Protein AF-0000000074539247 (afdb_homodimer)

InterPro domains:
  IPR003741 LUD domain [PF02589] (77-120)
  IPR024185 5-formyltetrahydrofolate cyclo-ligase-like domain superfamily [G3DSA:3.40.50.10420] (1-120)
  IPR037171 NagB/RpiA transferase-like [SSF100950] (35-120)

Secondary structure (DSSP, 8-state):
-HHHHHHHHTT-EEEEES-HHHHHTT--S-EEEE--EEETTT--EEEE-HHHHHHHHH-SEEEEEEEGGGEESSHHHHHHHHHTT-SSEEEE---------SS---S------EEEEEEE---/-HHHHHHHHTT-EEEEES-HHHHHTT--S-EEEE--EEETTT--EEEE-HHHHHHHHH-SEEEEEEEGGGEESSHHHHHHHHHTT-SSEEEE--------------S----S-EEEEEEE---

Foldseek 3Di:
DLLCVLLVVQVAAEAEEQCVPVVVVPDDQEDEFEFQAAESNNNKTKGADDVSVVRQVVGLEYEYEYEPVRYDPGDVVNVVSSVVVHVGMDIDRHFQPPPPDDDDPDPPCSDGRHYYYYYHYHD/DLLCVLLVVQVAAEAEEQCVPVVVVPDDQEDEFEFQAAESNNNKTKGADDVSVVRQVVGLEYEYEYEPVRYDPGDVVNVVSSVVVHVGMDIDRHFQPPPPDDDDDDDPCSDRRHYYYYYHYHD

Sequence (246 aa):
MKIVEALKANGVEVIITEKADVLIKNFENAHISYALSADEKTGVIFFGGFEEKMKAGLAEHHVAILKEEDVKENILLAYEHARRKSDVLFASSSASKTADIEGKTVFGMHGPRKFTVVLVVRKMKIVEALKANGVEVIITEKADVLIKNFENAHISYALSADEKTGVIFFGGFEEKMKAGLAEHHVAILKEEDVKENILLAYEHARRKSDVLFASSSASKTADIEGKTVFGMHGPRKFTVVLVVRK

Organism: Archaeoglobus fulgidus (strain ATCC 49558 / DSM 4304 / JCM 9628 / NBRC 100126 / VC-16) (NCBI:txid224325)

Radius of gyration: 17.9 Å; Cα contacts (8 Å, |Δi|>4): 559; chains: 2; bounding box: 43×46×43 Å

Solvent-accessible surface area (backbone atoms only — not comparable to full-atom values): 12850 Å² total; per-residue (Å²): 108,60,38,60,54,24,22,46,74,33,60,25,47,76,44,80,39,74,56,58,72,68,53,58,71,68,58,72,84,48,36,81,41,69,44,51,16,20,11,23,68,68,23,38,32,32,35,53,43,55,68,51,45,29,48,49,40,67,28,50,24,26,35,34,40,33,48,54,87,35,51,24,87,36,59,66,58,14,49,52,55,28,52,76,75,30,78,23,39,34,34,43,36,35,21,41,77,49,79,85,80,96,79,93,75,69,82,86,60,74,61,53,34,43,36,37,36,39,38,31,46,83,130,108,62,38,59,55,23,22,45,75,34,60,25,47,77,45,80,38,75,55,58,72,67,54,57,72,67,59,72,84,50,36,81,43,69,44,52,17,21,12,23,68,68,23,39,32,32,34,54,43,56,70,49,46,29,49,49,39,67,28,50,24,26,34,34,40,34,50,55,87,35,52,25,87,36,58,65,57,13,49,54,57,27,50,76,77,31,77,24,39,36,35,41,38,35,20,42,79,52,80,85,74,92,79,95,77,79,74,91,71,71,57,52,34,45,38,38,37,38,38,32,45,84,131

Structure (mmCIF, N/CA/C/O backbone):
data_AF-0000000074539247-model_v1
#
loop_
_entity.id
_entity.type
_entity.pdbx_description
1 polymer 'LUD domain-containing protein'
#
loop_
_atom_site.group_PDB
_atom_site.id
_atom_site.type_symbol
_atom_site.label_atom_id
_atom_site.label_alt_id
_atom_site.label_comp_id
_atom_site.label_asym_id
_atom_site.label_entity_id
_atom_site.label_seq_id
_atom_site.pdbx_PDB_ins_code
_atom_site.Cartn_x
_atom_site.Cartn_y
_atom_site.Cartn_z
_atom_site.occupancy
_atom_site.B_iso_or_equiv
_atom_site.auth_seq_id
_atom_site.auth_comp_id
_atom_site.auth_asym_id
_atom_site.auth_atom_id
_atom_site.pdbx_PDB_model_num
ATOM 1 N N . MET A 1 1 ? 11.93 20.828 0.038 1 91.56 1 MET A N 1
ATOM 2 C CA . MET A 1 1 ? 12.18 19.469 0.503 1 91.56 1 MET A CA 1
ATOM 3 C C . MET A 1 1 ? 11.773 18.453 -0.553 1 91.56 1 MET A C 1
ATOM 5 O O . MET A 1 1 ? 10.695 18.562 -1.146 1 91.56 1 MET A O 1
ATOM 9 N N . LYS A 1 2 ? 12.656 17.5 -0.861 1 96.06 2 LYS A N 1
ATOM 10 C CA . LYS A 1 2 ? 12.477 16.5 -1.913 1 96.06 2 LYS A CA 1
ATOM 11 C C . LYS A 1 2 ? 11.148 15.766 -1.758 1 96.06 2 LYS A C 1
ATOM 13 O O . LYS A 1 2 ? 10.469 15.492 -2.746 1 96.06 2 LYS A O 1
ATOM 18 N N . ILE A 1 3 ? 10.758 15.539 -0.587 1 97.12 3 ILE A N 1
ATOM 19 C CA . ILE A 1 3 ? 9.523 14.797 -0.339 1 97.12 3 ILE A CA 1
ATOM 20 C C . ILE A 1 3 ? 8.32 15.633 -0.758 1 97.12 3 ILE A C 1
ATOM 22 O O . ILE A 1 3 ? 7.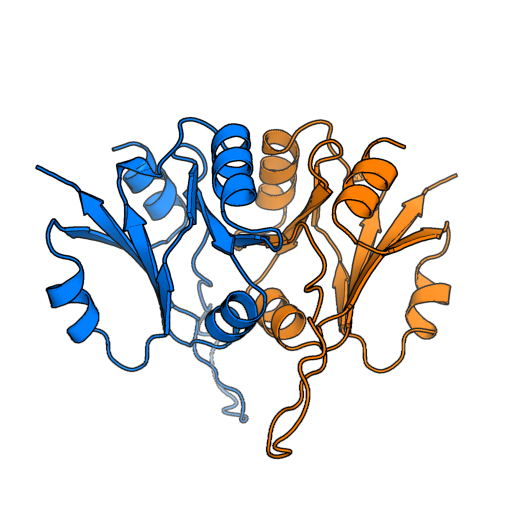348 15.109 -1.308 1 97.12 3 ILE A O 1
ATOM 26 N N . VAL A 1 4 ? 8.328 16.906 -0.546 1 97.19 4 VAL A N 1
ATOM 27 C CA . VAL A 1 4 ? 7.23 17.781 -0.928 1 97.19 4 VAL A CA 1
ATOM 28 C C . VAL A 1 4 ? 7.07 17.781 -2.447 1 97.19 4 VAL A C 1
ATOM 30 O O . VAL A 1 4 ? 5.953 17.656 -2.959 1 97.19 4 VAL A O 1
ATOM 33 N N . GLU A 1 5 ? 8.172 17.859 -3.129 1 96.94 5 GLU A N 1
ATOM 34 C CA . GLU A 1 5 ? 8.156 17.844 -4.59 1 96.94 5 GLU A CA 1
ATOM 35 C C . GLU A 1 5 ? 7.621 16.516 -5.129 1 96.94 5 GLU A C 1
ATOM 37 O O . GLU A 1 5 ? 6.812 16.5 -6.059 1 96.94 5 GLU A O 1
ATOM 42 N N . ALA A 1 6 ? 8.078 15.438 -4.562 1 95.69 6 ALA A N 1
ATOM 43 C CA . ALA A 1 6 ? 7.637 14.117 -5.004 1 95.69 6 ALA A CA 1
ATOM 44 C C . ALA A 1 6 ? 6.137 13.938 -4.801 1 95.69 6 ALA A C 1
ATOM 46 O O . ALA A 1 6 ? 5.434 13.453 -5.688 1 95.69 6 ALA A O 1
ATOM 47 N N . LEU A 1 7 ? 5.629 14.375 -3.686 1 95.5 7 LEU A N 1
ATOM 48 C CA . LEU A 1 7 ? 4.211 14.227 -3.369 1 95.5 7 LEU A CA 1
ATOM 49 C C . LEU A 1 7 ? 3.357 15.102 -4.285 1 95.5 7 LEU A C 1
ATOM 51 O O . LEU A 1 7 ? 2.324 14.656 -4.789 1 95.5 7 LEU A O 1
ATOM 55 N N . LYS A 1 8 ? 3.795 16.266 -4.543 1 93.69 8 LYS A N 1
ATOM 56 C CA . LYS A 1 8 ? 3.07 17.156 -5.453 1 93.69 8 LYS A CA 1
ATOM 57 C C . LYS A 1 8 ? 3.033 16.578 -6.863 1 93.69 8 LYS A C 1
ATOM 59 O O . LYS A 1 8 ? 2.004 16.641 -7.539 1 93.69 8 LYS A O 1
ATOM 64 N N . ALA A 1 9 ? 4.16 16.047 -7.27 1 92.06 9 ALA A N 1
ATOM 65 C CA . ALA A 1 9 ? 4.23 15.422 -8.586 1 92.06 9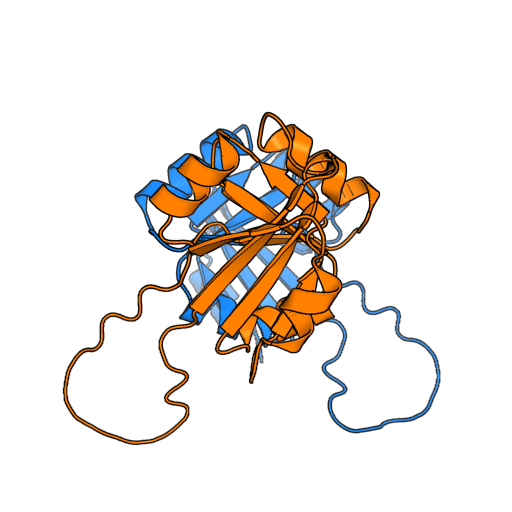 ALA A CA 1
ATOM 66 C C . ALA A 1 9 ? 3.246 14.266 -8.703 1 92.06 9 ALA A C 1
ATOM 68 O O . ALA A 1 9 ? 2.76 13.961 -9.797 1 92.06 9 ALA A O 1
ATOM 69 N N . ASN A 1 10 ? 2.932 13.695 -7.57 1 90.56 10 ASN A N 1
ATOM 70 C CA . ASN A 1 10 ? 2.002 12.57 -7.527 1 90.56 10 ASN A CA 1
ATOM 71 C C . ASN A 1 10 ? 0.562 13.047 -7.336 1 90.56 10 ASN A C 1
ATOM 73 O O . ASN A 1 10 ? -0.339 12.227 -7.129 1 90.56 10 ASN A O 1
ATOM 77 N N . GLY A 1 11 ? 0.351 14.305 -7.258 1 88.5 11 GLY A N 1
ATOM 78 C CA . GLY A 1 11 ? -0.991 14.844 -7.105 1 88.5 11 GLY A CA 1
ATOM 79 C C . GLY A 1 11 ? -1.473 14.852 -5.664 1 88.5 11 GLY A C 1
ATOM 80 O O . GLY A 1 11 ? -2.678 14.836 -5.41 1 88.5 11 GLY A O 1
ATOM 81 N N . VAL A 1 12 ? -0.553 14.789 -4.793 1 92.62 12 VAL A N 1
ATOM 82 C CA . VAL A 1 12 ? -0.891 14.758 -3.371 1 92.62 12 VAL A CA 1
ATOM 83 C C . VAL A 1 12 ? -0.77 16.172 -2.785 1 92.62 12 VAL A C 1
ATOM 85 O O . VAL A 1 12 ? 0.223 16.859 -3.018 1 92.62 12 VAL A O 1
ATOM 88 N N . GLU A 1 13 ? -1.796 16.531 -2.092 1 93.44 13 GLU A N 1
ATOM 89 C CA . GLU A 1 13 ? -1.729 17.781 -1.362 1 93.44 13 GLU A CA 1
ATOM 90 C C . GLU A 1 13 ? -0.826 17.672 -0.138 1 93.44 13 GLU A C 1
ATOM 92 O O . GLU A 1 13 ? -0.929 16.719 0.627 1 93.44 13 GLU A O 1
ATOM 97 N N . VAL A 1 14 ? 0.018 18.719 0.041 1 96.25 14 VAL A N 1
ATOM 98 C CA . VAL A 1 14 ? 0.941 18.688 1.171 1 96.25 14 VAL A CA 1
ATOM 99 C C . VAL A 1 14 ? 0.727 19.922 2.043 1 96.25 14 VAL A C 1
ATOM 101 O O . VAL A 1 14 ? 0.691 21.047 1.537 1 96.25 14 VAL A O 1
ATOM 104 N N . ILE A 1 15 ? 0.551 19.703 3.322 1 95.81 15 ILE A N 1
ATOM 105 C CA . ILE A 1 15 ? 0.512 20.766 4.328 1 95.81 15 ILE A CA 1
ATOM 106 C C . ILE A 1 15 ? 1.704 20.609 5.27 1 95.81 15 ILE A C 1
ATOM 108 O O . ILE A 1 15 ? 1.909 19.562 5.867 1 95.81 15 ILE A O 1
ATOM 112 N N . ILE A 1 16 ? 2.504 21.672 5.379 1 96.75 16 ILE A N 1
ATOM 113 C CA . ILE A 1 16 ? 3.658 21.656 6.27 1 96.75 16 ILE A CA 1
ATOM 114 C C . ILE A 1 16 ? 3.318 22.406 7.562 1 96.75 16 ILE A C 1
ATOM 116 O O . ILE A 1 16 ? 2.83 23.531 7.527 1 96.75 16 ILE A O 1
ATOM 120 N N . THR A 1 17 ? 3.549 21.734 8.672 1 95 17 THR A N 1
ATOM 121 C CA . THR A 1 17 ? 3.203 22.359 9.945 1 95 17 THR A CA 1
ATOM 122 C C . THR A 1 17 ? 4.117 21.859 11.062 1 95 17 THR A C 1
ATOM 124 O O . THR A 1 17 ? 4.777 20.828 10.914 1 95 17 THR A O 1
ATOM 127 N N . GLU A 1 18 ? 4.203 22.609 12.164 1 93.25 18 GLU A N 1
ATOM 128 C CA . GLU A 1 18 ? 4.879 22.172 13.383 1 93.25 18 GLU A CA 1
ATOM 129 C C . GLU A 1 18 ? 3.891 21.578 14.383 1 93.25 18 GLU A C 1
ATOM 131 O O . GLU A 1 18 ? 4.293 20.906 15.336 1 93.25 18 GLU A O 1
ATOM 136 N N . LYS A 1 19 ? 2.676 21.844 14.164 1 87.94 19 LYS A N 1
ATOM 137 C CA . LYS A 1 19 ? 1.636 21.469 15.117 1 87.94 19 LYS A CA 1
ATOM 138 C C . LYS A 1 19 ? 0.524 20.672 14.43 1 87.94 19 LYS A C 1
ATOM 140 O O . LYS A 1 19 ? -0.56 21.203 14.18 1 87.94 19 LYS A O 1
ATOM 145 N N . ALA A 1 20 ? 0.745 19.469 14.289 1 83.56 20 ALA A N 1
ATOM 146 C CA . ALA A 1 20 ? -0.218 18.641 13.578 1 83.56 20 ALA A CA 1
ATOM 147 C C . ALA A 1 20 ? -1.53 18.531 14.352 1 83.56 20 ALA A C 1
ATOM 149 O O . ALA A 1 20 ? -2.605 18.453 13.758 1 83.5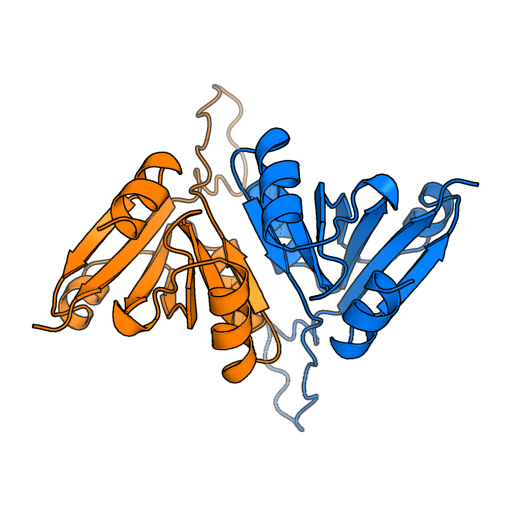6 20 ALA A O 1
ATOM 150 N N . ASP A 1 21 ? -1.477 18.594 15.602 1 85.56 21 ASP A N 1
ATOM 151 C CA . ASP A 1 21 ? -2.645 18.375 16.453 1 85.56 21 ASP A CA 1
ATOM 152 C C . ASP A 1 21 ? -3.719 19.422 16.172 1 85.56 21 ASP A C 1
ATOM 154 O O . ASP A 1 21 ? -4.91 19.109 16.156 1 85.56 21 ASP A O 1
ATOM 158 N N . VAL A 1 22 ? -3.322 20.562 15.992 1 82.12 22 VAL A N 1
ATOM 159 C CA . VAL A 1 22 ? -4.262 21.656 15.734 1 82.12 22 VAL A CA 1
ATOM 160 C C . VAL A 1 22 ? -4.914 21.453 14.367 1 82.12 22 VAL A C 1
ATOM 162 O O . VAL A 1 22 ? -6.125 21.656 14.219 1 82.12 22 VAL A O 1
ATOM 165 N N . LEU A 1 23 ? -4.156 21.016 13.477 1 83.75 23 LEU A N 1
ATOM 166 C CA . LEU A 1 23 ? -4.613 20.891 12.094 1 83.75 23 LEU A CA 1
ATOM 167 C C . LEU A 1 23 ? -5.57 19.719 11.938 1 83.75 23 LEU A C 1
ATOM 169 O O . LEU A 1 23 ? -6.562 19.812 11.211 1 83.75 23 LEU A O 1
ATOM 173 N N . ILE A 1 24 ? -5.25 18.719 12.609 1 83.75 24 ILE A N 1
ATOM 174 C CA . ILE A 1 24 ? -6.02 17.484 12.453 1 83.75 24 ILE A CA 1
ATOM 175 C C . ILE A 1 24 ? -7.465 17.719 12.883 1 83.75 24 ILE A C 1
ATOM 177 O O . ILE A 1 24 ? -8.391 17.094 12.359 1 83.75 24 ILE A O 1
ATOM 181 N N . LYS A 1 25 ? -7.656 18.578 13.797 1 85.56 25 LYS A N 1
ATOM 182 C CA . LYS A 1 25 ? -8.984 18.875 14.32 1 85.56 25 LYS A CA 1
ATOM 183 C C . LYS A 1 25 ? -9.852 19.547 13.258 1 85.56 25 LYS A C 1
ATOM 185 O O . LYS A 1 25 ? -11.078 19.547 13.359 1 85.56 25 LYS A O 1
ATOM 190 N N . ASN A 1 26 ? -9.227 20.031 12.328 1 85.62 26 ASN A N 1
ATOM 191 C CA . ASN A 1 26 ? -9.938 20.812 11.312 1 85.62 26 ASN A CA 1
ATOM 192 C C . ASN A 1 26 ? -10.43 19.922 10.172 1 85.62 26 ASN A C 1
ATOM 194 O O . ASN A 1 26 ? -11.234 20.359 9.352 1 85.62 26 ASN A O 1
ATOM 198 N N . PHE A 1 27 ? -9.883 18.75 10.133 1 87.88 27 PHE A N 1
ATOM 199 C CA . PHE A 1 27 ? -10.32 17.875 9.055 1 87.88 27 PHE A CA 1
ATOM 200 C C . PHE A 1 27 ? -11.664 17.234 9.391 1 87.88 27 PHE A C 1
ATOM 202 O O . PHE A 1 27 ? -11.812 16.578 10.422 1 87.88 27 PHE A O 1
ATOM 209 N N . GLU A 1 28 ? -12.602 17.531 8.469 1 85 28 GLU A N 1
ATOM 210 C CA . GLU A 1 28 ? -13.93 16.938 8.617 1 85 28 GLU A CA 1
ATOM 211 C C . GLU A 1 28 ? -14.102 15.734 7.688 1 85 28 GLU A C 1
ATOM 213 O O . GLU A 1 28 ? -13.633 15.75 6.551 1 85 28 GLU A O 1
ATOM 218 N N . ASN A 1 29 ? -14.68 14.648 8.148 1 87.12 29 ASN A N 1
ATOM 219 C CA . ASN A 1 29 ? -15.008 13.477 7.352 1 87.12 29 ASN A CA 1
ATOM 220 C C . ASN A 1 29 ? -13.766 12.852 6.719 1 87.12 29 ASN A C 1
ATOM 222 O O . ASN A 1 29 ? -13.766 12.547 5.523 1 87.12 29 ASN A O 1
ATOM 226 N N . ALA A 1 30 ? -12.695 12.961 7.391 1 91 30 ALA A N 1
ATOM 227 C CA . ALA A 1 30 ? -11.438 12.375 6.922 1 91 30 ALA A CA 1
ATOM 228 C C . ALA A 1 30 ? -10.961 11.273 7.867 1 91 30 ALA A C 1
ATOM 230 O O . ALA A 1 30 ? -11.25 11.305 9.062 1 91 30 ALA A O 1
ATOM 231 N N . HIS A 1 31 ? -10.336 10.352 7.281 1 92.56 31 HIS A N 1
ATOM 232 C CA . HIS A 1 31 ? -9.602 9.391 8.094 1 92.56 31 HIS A CA 1
ATOM 233 C C . HIS A 1 31 ? -8.156 9.836 8.297 1 92.56 31 HIS A C 1
ATOM 235 O O . HIS A 1 31 ? -7.441 10.109 7.332 1 92.56 31 HIS A O 1
ATOM 241 N N . ILE A 1 32 ? -7.766 9.852 9.602 1 95 32 ILE A N 1
ATOM 242 C CA . ILE A 1 32 ? -6.414 10.289 9.938 1 95 32 ILE A CA 1
ATOM 243 C C . ILE A 1 32 ? -5.531 9.07 10.211 1 95 32 ILE A C 1
ATOM 245 O O . ILE A 1 32 ? -5.855 8.234 11.055 1 95 32 ILE A O 1
ATOM 249 N N . SER A 1 33 ? -4.383 9.016 9.453 1 95.06 33 SER A N 1
ATOM 250 C CA . SER A 1 33 ? -3.385 7.977 9.672 1 95.06 33 SER A CA 1
ATOM 251 C C . SER A 1 33 ? -2.039 8.578 10.07 1 95.06 33 SER A C 1
ATOM 253 O O . SER A 1 33 ? -1.692 9.68 9.633 1 95.06 33 SER A O 1
ATOM 255 N N . TYR A 1 34 ? -1.376 7.789 10.844 1 96.25 34 TYR A N 1
ATOM 256 C CA . TYR A 1 34 ? 0.014 8.133 11.125 1 96.25 34 TYR A CA 1
ATOM 257 C C . TYR A 1 34 ? 0.965 7.285 10.289 1 96.25 34 TYR A C 1
ATOM 259 O O . TYR A 1 34 ? 1.039 6.066 10.461 1 96.25 34 TYR A O 1
ATOM 267 N N . ALA A 1 35 ? 1.632 7.922 9.445 1 97.62 35 ALA A N 1
ATOM 268 C CA . ALA A 1 35 ? 2.582 7.23 8.578 1 97.62 35 ALA A CA 1
ATOM 269 C C . ALA A 1 35 ? 3.781 6.727 9.375 1 97.62 35 ALA A C 1
ATOM 271 O O . ALA A 1 35 ? 4.234 7.383 10.312 1 97.62 35 ALA A O 1
ATOM 272 N N . LEU A 1 36 ? 4.254 5.613 8.938 1 97.94 36 LEU A N 1
ATOM 273 C CA . LEU A 1 36 ? 5.434 5.047 9.594 1 97.94 36 LEU A CA 1
ATOM 274 C C . LEU A 1 36 ? 6.711 5.605 8.977 1 97.94 36 LEU A C 1
ATOM 276 O O . LEU A 1 36 ? 7.707 5.797 9.68 1 97.94 36 LEU A O 1
ATOM 280 N N . SER A 1 37 ? 6.715 5.809 7.66 1 98.44 37 SER A N 1
ATOM 281 C CA . SER A 1 37 ? 7.852 6.363 6.93 1 98.44 37 SER A CA 1
ATOM 282 C C . SER A 1 37 ? 7.461 6.75 5.508 1 98.44 37 SER A C 1
ATOM 284 O O . SER A 1 37 ? 6.344 6.469 5.066 1 98.44 37 SER A O 1
ATOM 286 N N . ALA A 1 38 ? 8.406 7.418 4.844 1 98.38 38 ALA A N 1
ATOM 287 C CA . ALA A 1 38 ? 8.227 7.773 3.438 1 98.38 38 ALA A CA 1
ATOM 288 C C . ALA A 1 38 ? 9.562 7.867 2.719 1 98.38 38 ALA A C 1
ATOM 290 O O . ALA A 1 38 ? 10.602 8.094 3.348 1 98.38 38 ALA A O 1
ATOM 291 N N . ASP A 1 39 ? 9.461 7.613 1.467 1 98.19 39 ASP A N 1
ATOM 292 C CA . ASP A 1 39 ? 10.609 7.84 0.595 1 98.19 39 ASP A CA 1
ATOM 293 C C . ASP A 1 39 ? 10.562 9.234 -0.025 1 98.19 39 ASP A C 1
ATOM 295 O O . ASP A 1 39 ? 9.602 9.578 -0.715 1 98.19 39 ASP A O 1
ATOM 299 N N . GLU A 1 40 ? 11.648 9.945 0.087 1 97.81 40 GLU A N 1
ATOM 300 C CA . GLU A 1 40 ? 11.625 11.336 -0.35 1 97.81 40 GLU A CA 1
ATOM 301 C C . GLU A 1 40 ? 11.648 11.438 -1.872 1 97.81 40 GLU A C 1
ATOM 303 O O . GLU A 1 40 ? 11.234 12.453 -2.439 1 97.81 40 GLU A O 1
ATOM 308 N N . LYS A 1 41 ? 12.125 10.438 -2.559 1 95.69 41 LYS A N 1
ATOM 309 C CA . LYS A 1 41 ? 12.305 10.516 -4.008 1 95.69 41 LYS A CA 1
ATOM 310 C C . LYS A 1 41 ? 11.016 10.141 -4.738 1 95.69 41 LYS A C 1
ATOM 312 O O . LYS A 1 41 ? 10.664 10.773 -5.738 1 95.69 41 LYS A O 1
ATOM 317 N N . THR A 1 42 ? 10.32 9.141 -4.246 1 94.62 42 THR A N 1
ATOM 318 C CA . THR A 1 42 ? 9.164 8.617 -4.965 1 94.62 42 THR A CA 1
ATOM 319 C C . THR A 1 42 ? 7.871 9.148 -4.359 1 94.62 42 THR A C 1
ATOM 321 O O . THR A 1 42 ? 6.82 9.125 -5.008 1 94.62 42 THR A O 1
ATOM 324 N N . GLY A 1 43 ? 7.949 9.523 -3.109 1 96.69 43 GLY A N 1
ATOM 325 C CA . GLY A 1 43 ? 6.742 9.953 -2.428 1 96.69 43 GLY A CA 1
ATOM 326 C C . GLY A 1 43 ? 5.938 8.805 -1.854 1 96.69 43 GLY A C 1
ATOM 327 O O . GLY A 1 43 ? 4.844 9.008 -1.322 1 96.69 43 GLY A O 1
ATOM 328 N N . VAL A 1 44 ? 6.457 7.625 -1.952 1 96.25 44 VAL A N 1
ATOM 329 C CA . VAL A 1 44 ? 5.766 6.48 -1.371 1 96.25 44 VAL A CA 1
ATOM 330 C C . VAL A 1 44 ? 5.754 6.602 0.151 1 96.25 44 VAL A C 1
ATOM 332 O O . VAL A 1 44 ? 6.789 6.859 0.77 1 96.25 44 VAL A O 1
ATOM 335 N N . ILE A 1 45 ? 4.574 6.41 0.724 1 97.62 45 ILE A N 1
ATOM 336 C CA . ILE A 1 45 ? 4.383 6.473 2.168 1 97.62 45 ILE A CA 1
ATOM 337 C C . ILE A 1 45 ? 3.947 5.105 2.691 1 97.62 45 ILE A C 1
ATOM 339 O O . ILE A 1 45 ? 3.027 4.492 2.146 1 97.62 45 ILE A O 1
ATOM 343 N N . PHE A 1 46 ? 4.609 4.656 3.744 1 97.12 46 PHE A N 1
ATOM 344 C CA . PHE A 1 46 ? 4.289 3.365 4.344 1 97.12 46 PHE A CA 1
ATOM 345 C C . PHE A 1 46 ? 3.447 3.545 5.602 1 97.12 46 PHE A C 1
ATOM 347 O O . PHE A 1 46 ? 3.709 4.441 6.406 1 97.12 46 PHE A O 1
ATOM 354 N N . PHE A 1 47 ? 2.49 2.646 5.723 1 95.56 47 PHE A N 1
ATOM 355 C CA . PHE A 1 47 ? 1.599 2.57 6.875 1 95.56 47 PHE A CA 1
ATOM 356 C C . PHE A 1 47 ? 1.619 1.174 7.484 1 95.56 47 PHE A C 1
ATOM 358 O O . PHE A 1 47 ? 2.152 0.237 6.887 1 95.56 47 PHE A O 1
ATOM 365 N N . GLY A 1 48 ? 1.061 1.172 8.68 1 92.06 48 GLY A N 1
ATOM 366 C CA . GLY A 1 48 ? 1.074 -0.114 9.359 1 92.06 48 GLY A CA 1
ATOM 367 C C . GLY A 1 48 ? -0.299 -0.556 9.828 1 92.06 48 GLY A C 1
ATOM 368 O O . GLY A 1 48 ? -1.111 0.268 10.25 1 92.06 48 GLY A O 1
ATOM 369 N N . GLY A 1 49 ? -0.525 -1.892 9.695 1 86.62 49 GLY A N 1
ATOM 370 C CA . GLY A 1 49 ? -1.704 -2.486 10.305 1 86.62 49 GLY A CA 1
ATOM 371 C C . GLY A 1 49 ? -2.836 -2.707 9.32 1 86.62 49 GLY A C 1
ATOM 372 O O . GLY A 1 49 ? -3.094 -1.86 8.461 1 86.62 49 GLY A O 1
ATOM 373 N N . PHE A 1 50 ? -3.586 -3.721 9.562 1 80.5 50 PHE A N 1
ATOM 374 C CA . PHE A 1 50 ? -4.691 -4.094 8.688 1 80.5 50 PHE A CA 1
ATOM 375 C C . PHE A 1 50 ? -5.867 -3.141 8.867 1 80.5 50 PHE A C 1
ATOM 377 O O . PHE A 1 50 ? -6.477 -2.711 7.883 1 80.5 50 PHE A O 1
ATOM 384 N N . GLU A 1 51 ? -6.16 -2.896 10.062 1 83.88 51 GLU A N 1
ATOM 385 C CA . GLU A 1 51 ? -7.273 -1.992 10.328 1 83.88 51 GLU A CA 1
ATOM 386 C C . GLU A 1 51 ? -7.055 -0.635 9.664 1 83.88 51 GLU A C 1
ATOM 388 O O . GLU A 1 51 ? -7.977 -0.067 9.078 1 83.88 51 GLU A O 1
ATOM 393 N N . GLU A 1 52 ? -5.844 -0.203 9.703 1 87.88 52 GLU A N 1
ATOM 394 C CA . GLU A 1 52 ? -5.5 1.071 9.086 1 87.88 52 GLU A CA 1
ATOM 395 C C . GLU A 1 52 ? -5.668 1.008 7.566 1 87.88 52 GLU A C 1
ATOM 397 O O . GLU A 1 52 ? -6.164 1.954 6.953 1 87.88 52 GLU A O 1
ATOM 402 N N . LYS A 1 53 ? -5.27 -0.038 7.027 1 84.88 53 LYS A N 1
ATOM 403 C CA . LYS A 1 53 ? -5.426 -0.241 5.59 1 84.88 53 LYS A CA 1
ATOM 404 C C . LYS A 1 53 ? -6.895 -0.167 5.18 1 84.88 53 LYS A C 1
ATOM 406 O O . LYS A 1 53 ? -7.242 0.51 4.207 1 84.88 53 LYS A O 1
ATOM 411 N N . MET A 1 54 ? -7.684 -0.83 5.895 1 83.69 54 MET A N 1
ATOM 412 C CA . MET A 1 54 ? -9.117 -0.86 5.598 1 83.69 54 MET A CA 1
ATOM 413 C C . MET A 1 54 ? -9.727 0.528 5.742 1 83.69 54 MET A C 1
ATOM 415 O O . MET A 1 54 ? -10.445 0.99 4.852 1 83.69 54 MET A O 1
ATOM 419 N N . LYS A 1 55 ? -9.43 1.175 6.758 1 87.56 55 LYS A N 1
ATOM 420 C CA . LYS A 1 55 ? -10.008 2.484 7.031 1 87.56 55 LYS A CA 1
ATOM 421 C C . LYS A 1 55 ? -9.531 3.521 6.02 1 87.56 55 LYS A C 1
ATOM 423 O O . LYS A 1 55 ? -10.328 4.332 5.535 1 87.56 55 LYS A O 1
ATOM 428 N N . ALA A 1 56 ? -8.297 3.492 5.691 1 87.69 56 ALA A N 1
ATOM 429 C CA . ALA A 1 56 ? -7.746 4.406 4.691 1 87.69 56 ALA A CA 1
ATOM 430 C C . ALA A 1 56 ? -8.375 4.16 3.32 1 87.69 56 ALA A C 1
ATOM 432 O O . ALA A 1 56 ? -8.656 5.105 2.582 1 87.69 56 ALA A O 1
ATOM 433 N N . GLY A 1 57 ? -8.57 2.941 3.01 1 83.62 57 GLY A N 1
ATOM 434 C CA . GLY A 1 57 ? -9.156 2.576 1.729 1 83.62 57 GLY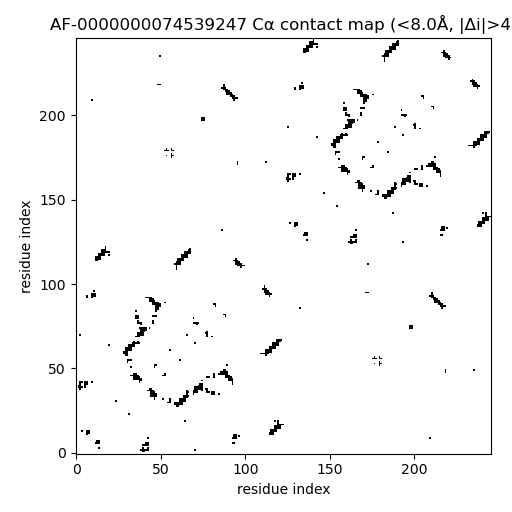 A CA 1
ATOM 435 C C . GLY A 1 57 ? -10.609 2.994 1.602 1 83.62 57 GLY A C 1
ATOM 436 O O . GLY A 1 57 ? -11.094 3.229 0.494 1 83.62 57 GLY A O 1
ATOM 437 N N . LEU A 1 58 ? -11.203 3.109 2.672 1 83.62 58 LEU A N 1
ATOM 438 C CA . LEU A 1 58 ? -12.633 3.385 2.674 1 83.62 58 LEU A CA 1
ATOM 439 C C . LEU A 1 58 ? -12.898 4.883 2.785 1 83.62 58 LEU A C 1
ATOM 441 O O . LEU A 1 58 ? -14.016 5.34 2.535 1 83.62 58 LEU A O 1
ATOM 445 N N . ALA A 1 59 ? -11.906 5.57 3.146 1 86.5 59 ALA A N 1
ATOM 446 C CA . ALA A 1 59 ? -12.109 6.984 3.463 1 86.5 59 ALA A CA 1
ATOM 447 C C . ALA A 1 59 ? -12.281 7.812 2.191 1 86.5 59 ALA A C 1
ATOM 449 O O . ALA A 1 59 ? -11.602 7.566 1.188 1 86.5 59 ALA A O 1
ATOM 450 N N . GLU A 1 60 ? -13.18 8.711 2.262 1 83.88 60 GLU A N 1
ATOM 451 C CA . GLU A 1 60 ? -13.297 9.688 1.18 1 83.88 60 GLU A CA 1
ATOM 452 C C . GLU A 1 60 ? -12.086 10.617 1.139 1 83.88 60 GLU A C 1
ATOM 454 O O . GLU A 1 60 ? -11.633 11.008 0.061 1 83.88 60 GLU A O 1
ATOM 459 N N . HIS A 1 61 ? -11.734 10.914 2.271 1 89.38 61 HIS A N 1
ATOM 460 C CA . HIS A 1 61 ? -10.547 11.742 2.465 1 89.38 61 HIS A CA 1
ATOM 461 C C . HIS A 1 61 ? -9.578 11.086 3.441 1 89.38 61 HIS A C 1
ATOM 463 O O . HIS A 1 61 ? -9.898 10.898 4.617 1 89.38 61 HIS A O 1
ATOM 469 N N . HIS A 1 62 ? -8.445 10.695 2.939 1 92.19 62 HIS A N 1
ATOM 470 C CA . HIS A 1 62 ? -7.367 10.148 3.748 1 92.19 62 HIS A CA 1
ATOM 471 C C . HIS A 1 62 ? -6.305 11.203 4.035 1 92.19 62 HIS A C 1
ATOM 473 O O . HIS A 1 62 ? -5.727 11.773 3.111 1 92.19 62 HIS A O 1
ATOM 479 N N . VAL A 1 63 ? -6.098 11.406 5.305 1 94.31 63 VAL A N 1
ATOM 480 C CA . VAL A 1 63 ? -5.07 12.352 5.734 1 94.31 63 VAL A CA 1
ATOM 481 C C . VAL A 1 63 ? -3.957 11.602 6.469 1 94.31 63 VAL A C 1
ATOM 483 O O . VAL A 1 63 ? -4.203 10.961 7.488 1 94.31 63 VAL A O 1
ATOM 486 N N . ALA A 1 64 ? -2.752 11.727 5.98 1 96.19 64 ALA A N 1
ATOM 487 C CA . ALA A 1 64 ? -1.602 11.078 6.602 1 96.19 64 ALA A CA 1
ATOM 488 C C . ALA A 1 64 ? -0.728 12.086 7.332 1 96.19 64 ALA A C 1
ATOM 490 O O . ALA A 1 64 ? -0.302 13.086 6.75 1 96.19 64 ALA A O 1
ATOM 491 N N . ILE A 1 65 ? -0.5 11.812 8.586 1 97.12 65 ILE A N 1
ATOM 492 C CA . ILE A 1 65 ? 0.471 12.586 9.352 1 97.12 65 ILE A CA 1
ATOM 493 C C . ILE A 1 65 ? 1.861 11.977 9.188 1 97.12 65 ILE A C 1
ATOM 495 O O . ILE A 1 65 ? 2.078 10.805 9.523 1 97.12 65 ILE A O 1
ATOM 499 N N . LEU A 1 66 ? 2.77 12.75 8.656 1 97.62 66 LEU A N 1
ATOM 500 C CA . LEU A 1 66 ? 4.129 12.297 8.383 1 97.62 66 LEU A CA 1
ATOM 501 C C . LEU A 1 66 ? 5.148 13.18 9.094 1 97.62 66 LEU A C 1
ATOM 503 O O . LEU A 1 66 ? 5.18 14.391 8.875 1 97.62 66 LEU A O 1
ATOM 507 N N . LYS A 1 67 ? 5.961 12.555 9.922 1 97.62 67 LYS A N 1
ATOM 508 C CA . LYS A 1 67 ? 7.031 13.289 10.586 1 97.62 67 LYS A CA 1
ATOM 509 C C . LYS A 1 67 ? 8.25 13.414 9.68 1 97.62 67 LYS A C 1
ATOM 511 O O . LYS A 1 67 ? 8.625 12.461 8.992 1 97.62 67 LYS A O 1
ATOM 516 N N . GLU A 1 68 ? 8.836 14.523 9.766 1 97.44 68 GLU A N 1
ATOM 517 C CA . GLU A 1 68 ? 10.023 14.773 8.953 1 97.44 68 GLU A CA 1
ATOM 518 C C . GLU A 1 68 ? 11.109 13.727 9.219 1 97.44 68 GLU A C 1
ATOM 520 O O . GLU A 1 68 ? 11.805 13.305 8.297 1 97.44 68 GLU A O 1
ATOM 525 N N . GLU A 1 69 ? 11.266 13.273 10.398 1 97.38 69 GLU A N 1
ATOM 526 C CA . GLU A 1 69 ? 12.312 12.328 10.781 1 97.38 69 GLU A CA 1
ATOM 527 C C . GLU A 1 69 ? 12.055 10.953 10.18 1 97.38 69 GLU A C 1
ATOM 529 O O . GLU A 1 69 ? 12.953 10.109 10.125 1 97.38 69 GLU A O 1
ATOM 534 N N . ASP A 1 70 ? 10.875 10.742 9.766 1 98.06 70 ASP A N 1
ATOM 535 C CA . ASP A 1 70 ? 10.523 9.445 9.203 1 98.06 70 ASP A CA 1
ATOM 536 C C . ASP A 1 70 ? 10.664 9.445 7.684 1 98.06 70 ASP A C 1
ATOM 538 O O . ASP A 1 70 ? 10.383 8.445 7.027 1 98.06 70 ASP A O 1
ATOM 542 N N . VAL A 1 71 ? 11.109 10.531 7.121 1 98.44 71 VAL A N 1
ATOM 543 C CA . VAL A 1 71 ? 11.383 10.617 5.688 1 98.44 71 VAL A CA 1
ATOM 544 C C . VAL A 1 71 ? 12.789 10.094 5.402 1 98.44 71 VAL A C 1
ATOM 546 O O . VAL A 1 71 ? 13.766 10.57 5.984 1 98.44 71 VAL A O 1
ATOM 549 N N . LYS A 1 72 ? 12.828 9.133 4.5 1 98.5 72 LYS A N 1
ATOM 550 C CA . LYS A 1 72 ? 14.094 8.469 4.207 1 98.5 72 LYS A CA 1
ATOM 551 C C . LYS A 1 72 ? 14.57 8.805 2.795 1 98.5 72 LYS A C 1
ATOM 553 O O . LYS A 1 72 ? 13.781 9.242 1.956 1 98.5 72 LYS A O 1
ATOM 558 N N . GLU A 1 73 ? 15.805 8.531 2.551 1 97.88 73 GLU A N 1
ATOM 559 C CA . GLU A 1 73 ? 16.438 8.992 1.323 1 97.88 73 GLU A CA 1
ATOM 560 C C . GLU A 1 73 ? 16.141 8.047 0.158 1 97.88 73 GLU A C 1
ATOM 562 O O . GLU A 1 73 ? 16.375 8.398 -1.001 1 97.88 73 GLU A O 1
ATOM 567 N N . ASN A 1 74 ? 15.688 6.824 0.43 1 96.69 74 ASN A N 1
ATOM 568 C CA . ASN A 1 74 ? 15.266 5.906 -0.622 1 96.69 74 ASN A CA 1
ATOM 569 C C . ASN A 1 74 ? 14.18 4.953 -0.128 1 96.69 74 ASN A C 1
ATOM 571 O O . ASN A 1 74 ? 13.961 4.828 1.078 1 96.69 74 ASN A O 1
ATOM 575 N N . ILE A 1 75 ? 13.594 4.344 -1.053 1 96.81 75 ILE A N 1
ATOM 576 C CA . ILE A 1 75 ? 12.383 3.584 -0.764 1 96.81 75 ILE A CA 1
ATOM 577 C C . ILE A 1 75 ? 12.734 2.348 0.062 1 96.81 75 ILE A C 1
ATOM 579 O O . ILE A 1 75 ? 11.945 1.903 0.895 1 96.81 75 ILE A O 1
ATOM 583 N N . LEU A 1 76 ? 13.891 1.748 -0.114 1 96.06 76 LEU A N 1
ATOM 584 C CA . LEU A 1 76 ? 14.281 0.583 0.669 1 96.06 76 LEU A CA 1
ATOM 585 C C . LEU A 1 76 ? 14.445 0.945 2.141 1 96.06 76 LEU A C 1
ATOM 587 O O . LEU A 1 76 ? 13.953 0.228 3.018 1 96.06 76 LEU A O 1
ATOM 591 N N . LEU A 1 77 ? 15.102 2.055 2.387 1 97.31 77 LEU A N 1
ATOM 592 C CA . LEU A 1 77 ? 15.273 2.518 3.76 1 97.31 77 LEU A CA 1
ATOM 593 C C . LEU A 1 77 ? 13.93 2.863 4.391 1 97.31 77 LEU A C 1
ATOM 595 O O . LEU A 1 77 ? 13.711 2.623 5.578 1 97.31 77 LEU A O 1
ATOM 599 N N . ALA A 1 78 ? 13.078 3.414 3.615 1 98.06 78 ALA A N 1
ATOM 600 C CA . ALA A 1 78 ? 11.734 3.705 4.105 1 98.06 78 ALA A CA 1
ATOM 601 C C . ALA A 1 78 ? 11 2.424 4.492 1 98.06 78 ALA A C 1
ATOM 603 O O . ALA A 1 78 ? 10.359 2.357 5.547 1 98.06 78 ALA A O 1
ATOM 604 N N . TYR A 1 79 ? 11.109 1.397 3.691 1 95.75 79 TYR A N 1
ATOM 605 C CA . TYR A 1 79 ? 10.492 0.102 3.961 1 95.75 79 TYR A CA 1
ATOM 606 C C . TYR A 1 79 ? 11.047 -0.511 5.238 1 95.75 79 TYR A C 1
ATOM 608 O O . TYR A 1 79 ? 10.289 -0.944 6.109 1 95.75 79 TYR A O 1
ATOM 616 N N . GLU A 1 80 ? 12.336 -0.486 5.32 1 96.12 80 GLU A N 1
ATOM 617 C CA . GLU A 1 80 ? 12.977 -1.078 6.488 1 96.12 80 GLU A CA 1
ATOM 618 C C . GLU A 1 80 ? 12.578 -0.349 7.766 1 96.12 80 GLU A C 1
ATOM 620 O O . GLU A 1 80 ? 12.344 -0.979 8.797 1 96.12 80 GLU A O 1
ATOM 625 N N . HIS A 1 81 ? 12.531 0.912 7.672 1 97.88 81 HIS A N 1
ATOM 626 C CA . HIS A 1 81 ? 12.109 1.714 8.82 1 97.88 81 HIS A CA 1
ATOM 627 C C . HIS A 1 81 ? 10.688 1.365 9.242 1 97.88 81 HIS A C 1
ATOM 629 O O . HIS A 1 81 ? 10.414 1.222 10.438 1 97.88 81 HIS A O 1
ATOM 635 N N . ALA A 1 82 ? 9.789 1.247 8.312 1 96.69 82 ALA A N 1
ATOM 636 C CA . ALA A 1 82 ? 8.398 0.897 8.586 1 96.69 82 ALA A CA 1
ATOM 637 C C . ALA A 1 82 ? 8.289 -0.513 9.156 1 96.69 82 ALA A C 1
ATOM 639 O O . ALA A 1 82 ? 7.52 -0.755 10.086 1 96.69 82 ALA A O 1
ATOM 640 N N . ARG A 1 83 ? 9.102 -1.401 8.617 1 93.5 83 ARG A N 1
ATOM 641 C CA . ARG A 1 83 ? 9.055 -2.805 9.016 1 93.5 83 ARG A CA 1
ATOM 642 C C . ARG A 1 83 ? 9.461 -2.977 10.477 1 93.5 83 ARG A C 1
ATOM 644 O O . ARG A 1 83 ? 9.023 -3.916 11.141 1 93.5 83 ARG A O 1
ATOM 651 N N . ARG A 1 84 ? 10.234 -2.074 10.977 1 95.38 84 ARG A N 1
ATOM 652 C CA . ARG A 1 84 ? 10.656 -2.113 12.375 1 95.38 84 ARG A CA 1
ATOM 653 C C . ARG A 1 84 ? 9.5 -1.753 13.305 1 95.38 84 ARG A C 1
ATOM 655 O O . ARG A 1 84 ? 9.539 -2.043 14.5 1 95.38 84 ARG A O 1
ATOM 662 N N . LYS A 1 85 ? 8.469 -1.174 12.734 1 94.56 85 LYS A N 1
ATOM 663 C CA . LYS A 1 85 ? 7.387 -0.643 13.555 1 94.56 85 LYS A CA 1
ATOM 664 C C . LYS A 1 85 ? 6.117 -1.479 13.406 1 94.56 85 LYS A C 1
ATOM 666 O O . LYS A 1 85 ? 5.207 -1.387 14.234 1 94.56 85 LYS A O 1
ATOM 671 N N . SER A 1 86 ? 6.031 -2.26 12.336 1 91.69 86 SER A N 1
ATOM 672 C CA . SER A 1 86 ? 4.852 -3.08 12.078 1 91.69 86 SER A CA 1
ATOM 673 C C . SER A 1 86 ? 5.199 -4.301 11.234 1 91.69 86 SER A C 1
ATOM 675 O O . SER A 1 86 ? 6.008 -4.215 10.312 1 91.69 86 SER A O 1
ATOM 677 N N . ASP A 1 87 ? 4.484 -5.332 11.406 1 84.44 87 ASP A N 1
ATOM 678 C CA . ASP A 1 87 ? 4.648 -6.539 10.594 1 84.44 87 ASP A CA 1
ATOM 679 C C . ASP A 1 87 ? 3.723 -6.516 9.383 1 84.44 87 ASP A C 1
ATOM 681 O O . ASP A 1 87 ? 3.879 -7.32 8.461 1 84.44 87 ASP A O 1
ATOM 685 N N . VAL A 1 88 ? 2.766 -5.691 9.469 1 85.06 88 VAL A N 1
ATOM 686 C CA . VAL A 1 88 ? 1.819 -5.527 8.367 1 85.06 88 VAL A CA 1
ATOM 687 C C . VAL A 1 88 ? 1.969 -4.133 7.762 1 85.06 88 VAL A C 1
ATOM 689 O O . VAL A 1 88 ? 1.731 -3.129 8.438 1 85.06 88 VAL A O 1
ATOM 692 N N . LEU A 1 89 ? 2.426 -4.156 6.523 1 90.62 89 LEU A N 1
ATOM 693 C CA . LEU A 1 89 ? 2.652 -2.861 5.891 1 90.62 89 LEU A CA 1
ATOM 694 C C . LEU A 1 89 ? 1.775 -2.699 4.652 1 90.62 89 LEU A C 1
ATOM 696 O O . LEU A 1 89 ? 1.496 -3.674 3.953 1 90.62 89 LEU A O 1
ATOM 700 N N . PHE A 1 90 ? 1.389 -1.533 4.441 1 91.06 90 PHE A N 1
ATOM 701 C CA . PHE A 1 90 ? 0.855 -1.099 3.158 1 91.06 90 PHE A CA 1
ATOM 702 C C . PHE A 1 90 ? 1.383 0.283 2.791 1 91.06 90 PHE A C 1
ATOM 704 O O . PHE A 1 90 ? 1.981 0.965 3.625 1 91.06 90 PHE A O 1
ATOM 711 N N . ALA A 1 91 ? 1.275 0.604 1.496 1 93.94 91 ALA A N 1
ATOM 712 C CA . ALA A 1 91 ? 1.841 1.869 1.036 1 93.94 91 ALA A CA 1
ATOM 713 C C . ALA A 1 91 ? 0.911 2.557 0.04 1 93.94 91 ALA A C 1
ATOM 715 O O . ALA A 1 91 ? 0.08 1.902 -0.595 1 93.94 91 ALA A O 1
ATOM 716 N N . SER A 1 92 ? 1.046 3.9 -0.02 1 91.5 92 SER A N 1
ATOM 717 C CA . SER A 1 92 ? 0.364 4.738 -1 1 91.5 92 SER A CA 1
ATOM 718 C C . SER A 1 92 ? 1.298 5.809 -1.559 1 91.5 92 SER A C 1
ATOM 720 O O . SER A 1 92 ? 2.113 6.371 -0.827 1 91.5 92 SER A O 1
ATOM 722 N N . SER A 1 93 ? 1.192 6.121 -2.824 1 85.88 93 SER A N 1
ATOM 723 C CA . SER A 1 93 ? 2.02 7.168 -3.416 1 85.88 93 SER A CA 1
ATOM 724 C C . SER A 1 93 ? 1.161 8.289 -3.994 1 85.88 93 SER A C 1
ATOM 726 O O . SER A 1 93 ? 1.66 9.383 -4.266 1 85.88 93 SER A O 1
ATOM 728 N N . SER A 1 94 ? -0.088 8.141 -4.285 1 81 94 SER A N 1
ATOM 729 C CA . SER A 1 94 ? -0.837 9.133 -5.051 1 81 94 SER A CA 1
ATOM 730 C C . SER A 1 94 ? -2.285 9.211 -4.582 1 81 94 SER A C 1
ATOM 732 O O . SER A 1 94 ? -2.76 8.328 -3.861 1 81 94 SER A O 1
ATOM 734 N N . ALA A 1 95 ? -2.783 10.43 -4.973 1 66.88 95 ALA A N 1
ATOM 735 C CA . ALA A 1 95 ? -4.219 10.641 -4.793 1 66.88 95 ALA A CA 1
ATOM 736 C C . ALA A 1 95 ? -5.012 10.039 -5.949 1 66.88 95 ALA A C 1
ATOM 738 O O . ALA A 1 95 ? -4.457 9.773 -7.02 1 66.88 95 ALA A O 1
ATOM 739 N N . SER A 1 96 ? -6.176 9.438 -5.719 1 60.06 96 SER A N 1
ATOM 740 C CA . SER A 1 96 ? -7.082 8.984 -6.766 1 60.06 96 SER A CA 1
ATOM 741 C C . SER A 1 96 ? -7.699 10.164 -7.512 1 60.06 96 SER A C 1
ATOM 743 O O . SER A 1 96 ? -8.141 11.133 -6.891 1 60.06 96 SER A O 1
ATOM 745 N N . LYS A 1 97 ? -7.043 10.641 -8.703 1 52.06 97 LYS A N 1
ATOM 746 C CA . LYS A 1 97 ? -7.805 11.664 -9.406 1 52.06 97 LYS A CA 1
ATOM 747 C C . LYS A 1 97 ? -9.133 11.109 -9.914 1 52.06 97 LYS A C 1
ATOM 749 O O . LYS A 1 97 ? -9.172 10.047 -10.539 1 52.06 97 LYS A O 1
ATOM 754 N N . THR A 1 98 ? -10.164 11.297 -9.188 1 44.16 98 THR A N 1
ATOM 755 C CA . THR A 1 98 ? -11.469 10.945 -9.742 1 44.16 98 THR A CA 1
ATOM 756 C C . THR A 1 98 ? -11.719 11.672 -11.055 1 44.16 98 THR A C 1
ATOM 758 O O . THR A 1 98 ? -11.578 12.898 -11.133 1 44.16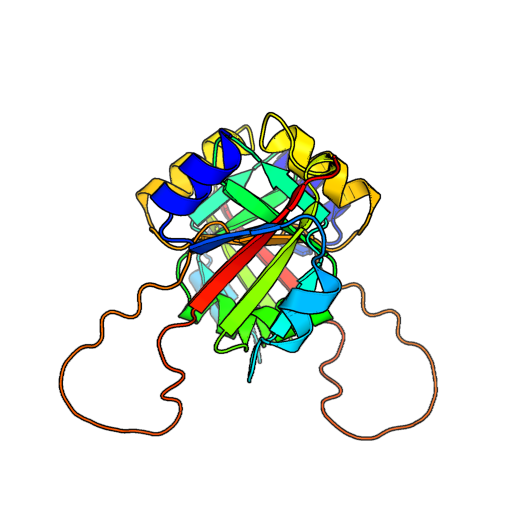 98 THR A O 1
ATOM 761 N N . ALA A 1 99 ? -11.367 11.156 -12.18 1 40.12 99 ALA A N 1
ATOM 762 C CA . ALA A 1 99 ? -12.07 11.703 -13.344 1 40.12 99 ALA A CA 1
ATOM 763 C C . ALA A 1 99 ? -13.57 11.805 -13.07 1 40.12 99 ALA A C 1
ATOM 765 O O . ALA A 1 99 ? -14.203 10.82 -12.68 1 40.12 99 ALA A O 1
ATOM 766 N N . ASP A 1 100 ? -14.195 13.078 -12.68 1 36.75 100 ASP A N 1
ATOM 767 C CA . ASP A 1 100 ? -15.617 13.398 -12.719 1 36.75 100 ASP A CA 1
ATOM 768 C C . ASP A 1 100 ? -16.234 13 -14.055 1 36.75 100 ASP A C 1
ATOM 770 O O . ASP A 1 100 ? -16.172 13.766 -15.023 1 36.75 100 ASP A O 1
ATOM 774 N N . ILE A 1 101 ? -16.375 11.812 -14.703 1 35.25 101 ILE A N 1
ATOM 775 C CA . ILE A 1 101 ? -17.188 11.75 -15.906 1 35.25 101 ILE A CA 1
ATOM 776 C C . ILE A 1 101 ? -18.641 12.117 -15.57 1 35.25 101 ILE A C 1
ATOM 778 O O . ILE A 1 101 ? -19.078 11.953 -14.438 1 35.25 101 ILE A O 1
ATOM 782 N N . GLU A 1 102 ? -19.484 12.609 -16.5 1 29.56 102 GLU A N 1
ATOM 783 C CA . GLU A 1 102 ? -20.812 13.062 -16.906 1 29.56 102 GLU A CA 1
ATOM 784 C C . GLU A 1 102 ? -21.859 11.977 -16.703 1 29.56 102 GLU A C 1
ATOM 786 O O . GLU A 1 102 ? -21.641 10.82 -17.078 1 29.56 102 GLU A O 1
ATOM 791 N N . GLY A 1 103 ? -23.156 11.766 -15.922 1 31.91 103 GLY A N 1
ATOM 792 C CA . GLY A 1 103 ? -24.547 11.461 -15.641 1 31.91 103 GLY A CA 1
ATOM 793 C C . GLY A 1 103 ? -24.719 10.469 -14.508 1 31.91 103 GLY A C 1
ATOM 794 O O . GLY A 1 103 ? -25.516 10.688 -13.602 1 31.91 103 GLY A O 1
ATOM 795 N N . LYS A 1 104 ? -25.281 8.992 -14.766 1 33.19 104 LYS A N 1
ATOM 796 C CA . LYS A 1 104 ? -26.188 8.219 -13.922 1 33.19 104 LYS A CA 1
ATOM 797 C C . LYS A 1 104 ? -25.609 8.039 -12.523 1 33.19 104 LYS A C 1
ATOM 799 O O . LYS A 1 104 ? -24.406 7.793 -12.367 1 33.19 104 LYS A O 1
ATOM 804 N N . THR A 1 105 ? -26.297 8.594 -11.328 1 34.22 105 THR A N 1
ATOM 805 C CA . THR A 1 105 ? -26.25 8.711 -9.867 1 34.22 105 THR A CA 1
ATOM 806 C C . THR A 1 105 ? -25.828 7.383 -9.234 1 34.22 105 THR A C 1
ATOM 808 O O . THR A 1 105 ? -25.859 7.238 -8.016 1 34.22 105 THR A O 1
ATOM 811 N N . VAL A 1 106 ? -25.969 6.238 -9.82 1 33.22 106 VAL A N 1
ATOM 812 C CA . VAL A 1 106 ? -26.328 5.156 -8.898 1 33.22 106 VAL A CA 1
ATOM 813 C C . VAL A 1 106 ? -25.484 5.262 -7.633 1 33.22 106 VAL A C 1
ATOM 815 O O . VAL A 1 106 ? -24.438 5.914 -7.629 1 33.22 106 VAL A O 1
ATOM 818 N N . PHE A 1 107 ? -25.75 4.477 -6.492 1 36.97 107 PHE A N 1
ATOM 819 C CA . PHE A 1 107 ? -25.453 4.371 -5.07 1 36.97 107 PHE A CA 1
ATOM 820 C C . PHE A 1 107 ? -24 4.758 -4.797 1 36.97 107 PHE A C 1
ATOM 822 O O . PHE A 1 107 ? -23.734 5.57 -3.912 1 36.97 107 PHE A O 1
ATOM 829 N N . GLY A 1 108 ? -22.922 3.758 -4.777 1 36.5 108 GLY A N 1
ATOM 830 C CA . GLY A 1 108 ? -21.672 3.986 -4.062 1 36.5 108 GLY A CA 1
ATOM 831 C C . GLY A 1 108 ? -20.906 5.18 -4.586 1 36.5 108 GLY A C 1
ATOM 832 O O . GLY A 1 108 ? -20.203 5.078 -5.594 1 36.5 108 GLY A O 1
ATOM 833 N N . MET A 1 109 ? -21.297 6.215 -4.867 1 40.97 109 MET A N 1
ATOM 834 C CA . MET A 1 109 ? -20.703 7.441 -5.406 1 40.97 109 MET A CA 1
ATOM 835 C C . MET A 1 109 ? -19.438 7.82 -4.645 1 40.97 109 MET A C 1
ATOM 837 O O . MET A 1 109 ? -19.484 8.68 -3.762 1 40.97 109 MET A O 1
ATOM 841 N N . HIS A 1 110 ? -18.938 6.957 -3.832 1 47.47 110 HIS A N 1
ATOM 842 C CA . HIS A 1 110 ? -17.766 7.465 -3.129 1 47.47 110 HIS A CA 1
ATOM 843 C C . HIS A 1 110 ? -16.891 8.312 -4.051 1 47.47 110 HIS A C 1
ATOM 845 O O . HIS A 1 110 ? -16.562 7.895 -5.16 1 47.47 110 HIS A O 1
ATOM 851 N N . GLY A 1 111 ? -17.188 9.586 -4.145 1 47.22 111 GLY A N 1
ATOM 852 C CA . GLY A 1 111 ? -16.359 10.648 -4.699 1 47.22 111 GLY A CA 1
ATOM 853 C C . GLY A 1 111 ? -14.891 10.273 -4.773 1 47.22 111 GLY A C 1
ATOM 854 O O . GLY A 1 111 ? -14.469 9.289 -4.164 1 47.22 111 GLY A O 1
ATOM 855 N N . PRO A 1 112 ? -14.211 10.906 -5.789 1 55.47 112 PRO A N 1
ATOM 856 C CA . PRO A 1 112 ? -12.758 10.75 -5.871 1 55.47 112 PRO A CA 1
ATOM 857 C C . PRO A 1 112 ? -12.078 10.805 -4.504 1 55.47 112 PRO A C 1
ATOM 859 O O . PRO A 1 112 ? -12.57 11.477 -3.594 1 55.47 112 PRO A O 1
ATOM 862 N N . ARG A 1 113 ? -11.414 9.789 -4.027 1 72.62 113 ARG A N 1
ATOM 863 C CA . ARG A 1 113 ? -10.664 9.789 -2.775 1 72.62 113 ARG A CA 1
ATOM 864 C C . ARG A 1 113 ? -9.594 10.875 -2.77 1 72.62 113 ARG A C 1
ATOM 866 O O . ARG A 1 113 ? -8.922 11.094 -3.779 1 72.62 113 ARG A O 1
ATOM 873 N N . LYS A 1 114 ? -9.719 11.844 -1.873 1 83.62 114 LYS A N 1
ATOM 874 C CA . LYS A 1 114 ? -8.688 12.844 -1.609 1 83.62 114 LYS A CA 1
ATOM 875 C C . LYS A 1 114 ? -7.625 12.297 -0.664 1 83.62 114 LYS A C 1
ATOM 877 O O . LYS A 1 114 ? -7.941 11.602 0.303 1 83.62 114 LYS A O 1
ATOM 882 N N . PHE A 1 115 ? -6.336 12.555 -1.036 1 90.75 115 PHE A N 1
ATOM 883 C CA . PHE A 1 115 ? -5.211 12.188 -0.187 1 90.75 115 PHE A CA 1
ATOM 884 C C . PHE A 1 115 ? -4.371 13.406 0.164 1 90.75 115 PHE A C 1
ATOM 886 O O . PHE A 1 115 ? -3.887 14.109 -0.726 1 90.75 115 PHE A O 1
ATOM 893 N N . THR A 1 116 ? -4.344 13.719 1.438 1 93.62 116 THR A N 1
ATOM 894 C CA . THR A 1 116 ? -3.561 14.836 1.955 1 93.62 116 THR A CA 1
ATOM 895 C C . THR A 1 116 ? -2.473 14.336 2.904 1 93.62 116 THR A C 1
ATOM 897 O O . THR A 1 116 ? -2.719 13.461 3.732 1 93.62 116 THR A O 1
ATOM 900 N N . VAL A 1 117 ? -1.277 14.961 2.771 1 96.44 117 VAL A N 1
ATOM 901 C CA . VAL A 1 117 ? -0.19 14.641 3.689 1 96.44 117 VAL A CA 1
ATOM 902 C C . VAL A 1 117 ? 0.158 15.867 4.527 1 96.44 117 VAL A C 1
ATOM 904 O O . VAL A 1 117 ? 0.407 16.953 3.984 1 96.44 117 VAL A O 1
ATOM 907 N N . VAL A 1 118 ? 0.069 15.688 5.828 1 96.75 118 VAL A N 1
ATOM 908 C CA . VAL A 1 118 ? 0.545 16.688 6.773 1 96.75 118 VAL A CA 1
ATOM 909 C C . VAL A 1 118 ? 1.973 16.359 7.203 1 96.75 118 VAL A C 1
ATOM 911 O O . VAL A 1 118 ? 2.195 15.414 7.961 1 96.75 118 VAL A O 1
ATOM 914 N N . LEU A 1 119 ? 2.887 17.141 6.715 1 97.69 119 LEU A N 1
ATOM 915 C CA . LEU A 1 119 ? 4.293 16.984 7.066 1 97.69 119 LEU A CA 1
ATOM 916 C C . LEU A 1 119 ? 4.645 17.797 8.305 1 97.69 119 LEU A C 1
ATOM 918 O O . LEU A 1 119 ? 4.617 19.031 8.273 1 97.69 119 LEU A O 1
ATOM 922 N N . VAL A 1 120 ? 4.953 17.062 9.336 1 97.38 120 VAL A N 1
ATOM 923 C CA . VAL A 1 120 ? 5.281 17.719 10.602 1 97.38 120 VAL A CA 1
ATOM 924 C C . VAL A 1 120 ? 6.785 17.969 10.672 1 97.38 120 VAL A C 1
ATOM 926 O O . VAL A 1 120 ? 7.582 17.031 10.68 1 97.38 120 VAL A O 1
ATOM 929 N N . VAL A 1 121 ? 7.098 19.266 10.664 1 94.69 121 VAL A N 1
ATOM 930 C CA . VAL A 1 121 ? 8.508 19.641 10.688 1 94.69 121 VAL A CA 1
ATOM 931 C C . VAL A 1 121 ? 8.875 20.188 12.062 1 94.69 121 VAL A C 1
ATOM 933 O O . VAL A 1 121 ? 8.062 20.859 12.703 1 94.69 121 VAL A O 1
ATOM 936 N N . ARG A 1 122 ? 9.867 19.469 12.688 1 80.69 122 ARG A N 1
ATOM 937 C CA . ARG A 1 122 ? 10.312 19.984 13.977 1 80.69 122 ARG A CA 1
ATOM 938 C C . ARG A 1 122 ? 11.359 21.094 13.797 1 80.69 122 ARG A C 1
ATOM 940 O O . ARG A 1 122 ? 12.273 20.953 12.977 1 80.69 122 ARG A O 1
ATOM 947 N N . LYS A 1 123 ? 10.984 22.297 14.352 1 62.78 123 LYS A N 1
ATOM 948 C CA . LYS A 1 123 ? 11.984 23.344 14.516 1 62.78 123 LYS A CA 1
ATOM 949 C C . LYS A 1 123 ? 13.039 22.953 15.547 1 62.78 123 LYS A C 1
ATOM 951 O O . LYS A 1 123 ? 12.75 22.219 16.484 1 62.78 123 LYS A O 1
ATOM 956 N N . MET B 1 1 ? 12.859 -19.484 -5.559 1 91.75 1 MET B N 1
ATOM 957 C CA . MET B 1 1 ? 12.773 -18.109 -6.055 1 91.75 1 MET B CA 1
ATOM 958 C C . MET B 1 1 ? 12.727 -17.109 -4.902 1 91.75 1 MET B C 1
ATOM 960 O O . MET B 1 1 ? 12 -17.328 -3.926 1 91.75 1 MET B O 1
ATOM 964 N N . LYS B 1 2 ? 13.562 -16.078 -4.953 1 96.19 2 LYS B N 1
ATOM 965 C CA . LYS B 1 2 ? 13.727 -15.078 -3.898 1 96.19 2 LYS B CA 1
ATOM 966 C C . LYS B 1 2 ? 12.383 -14.484 -3.488 1 96.19 2 LYS B C 1
ATOM 968 O O . LYS B 1 2 ? 12.133 -14.258 -2.303 1 96.19 2 LYS B O 1
ATOM 973 N N . ILE B 1 3 ? 11.523 -14.336 -4.391 1 97.12 3 ILE B N 1
ATOM 974 C CA . ILE B 1 3 ? 10.234 -13.727 -4.109 1 97.12 3 ILE B CA 1
ATOM 975 C C . ILE B 1 3 ? 9.391 -14.672 -3.252 1 97.12 3 ILE B C 1
ATOM 977 O O . ILE B 1 3 ? 8.68 -14.227 -2.346 1 97.12 3 ILE B O 1
ATOM 981 N N . VAL B 1 4 ? 9.445 -15.922 -3.475 1 97.19 4 VAL B N 1
ATOM 982 C CA . VAL B 1 4 ? 8.695 -16.906 -2.695 1 97.19 4 VAL B CA 1
ATOM 983 C C . VAL B 1 4 ? 9.164 -16.875 -1.243 1 97.19 4 VAL B C 1
ATOM 985 O O . VAL B 1 4 ? 8.352 -16.859 -0.319 1 97.19 4 VAL B O 1
ATOM 988 N N . GLU B 1 5 ? 10.445 -16.812 -1.072 1 96.88 5 GLU B N 1
ATOM 989 C CA . GLU B 1 5 ? 11.023 -16.781 0.265 1 96.88 5 GLU B CA 1
ATOM 990 C C . GLU B 1 5 ? 10.625 -15.5 1.002 1 96.88 5 GLU B C 1
ATOM 992 O O . GLU B 1 5 ? 10.266 -15.547 2.182 1 96.88 5 GLU B O 1
ATOM 997 N N . ALA B 1 6 ? 10.703 -14.406 0.326 1 95.62 6 ALA B N 1
ATOM 998 C CA . ALA B 1 6 ? 10.352 -13.125 0.934 1 95.62 6 ALA B CA 1
ATOM 999 C C . ALA B 1 6 ? 8.883 -13.102 1.356 1 95.62 6 ALA B C 1
ATOM 1001 O O . ALA B 1 6 ? 8.555 -12.664 2.463 1 95.62 6 ALA B O 1
ATOM 1002 N N . LEU B 1 7 ? 8.008 -13.602 0.539 1 95.5 7 LEU B N 1
ATOM 1003 C CA . LEU B 1 7 ? 6.582 -13.602 0.826 1 95.5 7 LEU B CA 1
ATOM 1004 C C . LEU B 1 7 ? 6.262 -14.531 1.991 1 95.5 7 LEU B C 1
ATOM 1006 O O . LEU B 1 7 ? 5.484 -14.18 2.879 1 95.5 7 LEU B O 1
ATOM 1010 N N . LYS B 1 8 ? 6.887 -15.633 2.027 1 93.81 8 LYS B N 1
ATOM 1011 C CA . LYS B 1 8 ? 6.684 -16.562 3.135 1 93.81 8 LYS B CA 1
ATOM 1012 C C . LYS B 1 8 ? 7.164 -15.969 4.453 1 93.81 8 LYS B C 1
ATOM 1014 O O . LYS B 1 8 ? 6.512 -16.125 5.484 1 93.81 8 LYS B O 1
ATOM 1019 N N . ALA B 1 9 ? 8.297 -15.32 4.379 1 92.12 9 ALA B N 1
ATOM 1020 C CA . ALA B 1 9 ? 8.836 -14.664 5.57 1 92.12 9 ALA B CA 1
ATOM 1021 C C . ALA B 1 9 ? 7.867 -13.609 6.094 1 92.12 9 ALA B C 1
ATOM 1023 O O . ALA B 1 9 ? 7.844 -13.32 7.293 1 92.12 9 ALA B O 1
ATOM 1024 N N . ASN B 1 10 ? 7.055 -13.102 5.203 1 90.5 10 ASN B N 1
ATOM 1025 C CA . ASN B 1 10 ? 6.078 -12.086 5.562 1 90.5 10 ASN B CA 1
ATOM 1026 C C . ASN B 1 10 ? 4.742 -12.703 5.961 1 90.5 10 ASN B C 1
ATOM 1028 O O . ASN B 1 10 ? 3.76 -11.984 6.164 1 90.5 10 ASN B O 1
ATOM 1032 N N . GLY B 1 11 ? 4.645 -13.969 5.941 1 88.62 11 GLY B N 1
ATOM 1033 C CA . GLY B 1 11 ? 3.422 -14.648 6.336 1 88.62 11 GLY B CA 1
ATOM 1034 C C . GLY B 1 11 ? 2.4 -14.734 5.215 1 88.62 11 GLY B C 1
ATOM 1035 O O . GLY B 1 11 ? 1.201 -14.852 5.473 1 88.62 11 GLY B O 1
ATOM 1036 N N . VAL B 1 12 ? 2.883 -14.602 4.059 1 92.69 12 VAL B N 1
ATOM 1037 C CA . VAL B 1 12 ? 1.997 -14.641 2.898 1 92.69 12 VAL B CA 1
ATOM 1038 C C . VAL B 1 12 ? 2.008 -16.047 2.287 1 92.69 12 VAL B C 1
ATOM 1040 O O . VAL B 1 12 ? 3.072 -16.625 2.08 1 92.69 12 VAL B O 1
ATOM 1043 N N . GLU B 1 13 ? 0.831 -16.516 2.053 1 93.44 13 GLU B N 1
ATOM 1044 C CA . GLU B 1 13 ? 0.723 -17.781 1.333 1 93.44 13 GLU B CA 1
ATOM 1045 C C . GLU B 1 13 ? 1.035 -17.609 -0.15 1 93.44 13 GLU B C 1
ATOM 1047 O O . GLU B 1 13 ? 0.537 -16.672 -0.786 1 93.44 13 GLU B O 1
ATOM 1052 N N . VAL B 1 14 ? 1.833 -18.562 -0.68 1 96.31 14 VAL B N 1
ATOM 1053 C CA . VAL B 1 14 ? 2.209 -18.469 -2.086 1 96.31 14 VAL B CA 1
ATOM 1054 C C . VAL B 1 14 ? 1.785 -19.734 -2.822 1 96.31 14 VAL B C 1
ATOM 1056 O O . VAL B 1 14 ? 2.07 -20.844 -2.369 1 96.31 14 VAL B O 1
ATOM 1059 N N . ILE B 1 15 ? 1.092 -19.562 -3.918 1 95.81 15 ILE B N 1
ATOM 1060 C CA . ILE B 1 15 ? 0.755 -20.641 -4.84 1 95.81 15 ILE B CA 1
ATOM 1061 C C . ILE B 1 15 ? 1.441 -20.406 -6.184 1 95.81 15 ILE B C 1
ATOM 1063 O O . ILE B 1 15 ? 1.278 -19.344 -6.793 1 95.81 15 ILE B O 1
ATOM 1067 N N . ILE B 1 16 ? 2.223 -21.375 -6.629 1 96.81 16 ILE B N 1
ATOM 1068 C CA . ILE B 1 16 ? 2.91 -21.266 -7.914 1 96.81 16 ILE B CA 1
ATOM 1069 C C . ILE B 1 16 ? 2.15 -22.062 -8.969 1 96.81 16 ILE B C 1
ATOM 1071 O O . ILE B 1 16 ? 1.839 -23.25 -8.766 1 96.81 16 ILE B O 1
ATOM 1075 N N . THR B 1 17 ? 1.841 -21.391 -10.055 1 95.12 17 THR B N 1
ATOM 1076 C CA . THR B 1 17 ? 1.073 -22.078 -11.094 1 95.12 17 THR B CA 1
ATOM 1077 C C . THR B 1 17 ? 1.403 -21.516 -12.469 1 95.12 17 THR B C 1
ATOM 1079 O O . THR B 1 17 ? 1.963 -20.422 -12.586 1 95.12 17 THR B O 1
ATOM 1082 N N . GLU B 1 18 ? 1.104 -22.281 -13.539 1 93.31 18 GLU B N 1
ATOM 1083 C CA . GLU B 1 18 ? 1.183 -21.812 -14.914 1 93.31 18 GLU B CA 1
ATOM 1084 C C . GLU B 1 18 ? -0.181 -21.328 -15.406 1 93.31 18 GLU B C 1
ATOM 1086 O O . GLU B 1 18 ? -0.271 -20.656 -16.438 1 93.31 18 GLU B O 1
ATOM 1091 N N . LYS B 1 19 ? -1.173 -21.719 -14.727 1 87.88 19 LYS B N 1
ATOM 1092 C CA . LYS B 1 19 ? -2.543 -21.469 -15.164 1 87.88 19 LYS B CA 1
ATOM 1093 C C . LYS B 1 19 ? -3.354 -20.781 -14.078 1 87.88 19 LYS B C 1
ATOM 1095 O O . LYS B 1 19 ? -4.188 -21.406 -13.422 1 87.88 19 LYS B O 1
ATOM 1100 N N . ALA B 1 20 ? -3.209 -19.562 -14.008 1 83.38 20 ALA B N 1
ATOM 1101 C CA . ALA B 1 20 ? -3.881 -18.812 -12.961 1 83.38 20 ALA B CA 1
ATOM 1102 C C . ALA B 1 20 ? -5.395 -18.844 -13.133 1 83.38 20 ALA B C 1
ATOM 1104 O O . ALA B 1 20 ? -6.141 -18.859 -12.148 1 83.38 20 ALA B O 1
ATOM 1105 N N . ASP B 1 21 ? -5.852 -18.938 -14.289 1 85.44 21 ASP B N 1
ATOM 1106 C CA . ASP B 1 21 ? -7.277 -18.859 -14.586 1 85.44 21 ASP B CA 1
ATOM 1107 C C . ASP B 1 21 ? -8.039 -20 -13.922 1 85.44 21 ASP B C 1
ATOM 1109 O O . ASP B 1 21 ? -9.148 -19.812 -13.422 1 85.44 21 ASP B O 1
ATOM 1113 N N . VAL B 1 22 ? -7.477 -21.078 -13.93 1 81.88 22 VAL B N 1
ATOM 1114 C CA . VAL B 1 22 ? -8.117 -22.25 -13.336 1 81.88 22 VAL B CA 1
ATOM 1115 C C . VAL B 1 22 ? -8.18 -22.094 -11.82 1 81.88 22 VAL B C 1
ATOM 1117 O O . VAL B 1 22 ? -9.195 -22.406 -11.195 1 81.88 22 VAL B O 1
ATOM 1120 N N . LEU B 1 23 ? -7.172 -21.547 -11.312 1 83.88 23 LEU B N 1
ATOM 1121 C CA . LEU B 1 23 ? -7.039 -21.438 -9.859 1 83.88 23 LEU B CA 1
ATOM 1122 C C . LEU B 1 23 ? -7.969 -20.359 -9.312 1 83.88 23 LEU B C 1
ATOM 1124 O O . LEU B 1 23 ? -8.562 -20.547 -8.242 1 83.88 23 LEU B O 1
ATOM 1128 N N . ILE B 1 24 ? -8.039 -19.344 -10.023 1 83.81 24 ILE B N 1
ATOM 1129 C CA . ILE B 1 24 ? -8.805 -18.203 -9.555 1 83.81 24 ILE B CA 1
ATOM 1130 C C . ILE B 1 24 ? -10.266 -18.609 -9.359 1 83.81 24 ILE B C 1
ATOM 1132 O O . ILE B 1 24 ? -10.953 -18.062 -8.492 1 83.81 24 ILE B O 1
ATOM 1136 N N . LYS B 1 25 ? -10.719 -19.5 -10.133 1 85.5 25 LYS B N 1
ATOM 1137 C CA . LYS B 1 25 ? -12.109 -19.953 -10.078 1 85.5 25 LYS B CA 1
ATOM 1138 C C . LYS B 1 25 ? -12.398 -20.688 -8.773 1 85.5 25 LYS B C 1
ATOM 1140 O O . LYS B 1 25 ? -13.555 -20.812 -8.367 1 85.5 25 LYS B O 1
ATOM 1145 N N . ASN B 1 26 ? -11.398 -21.062 -8.172 1 85.75 26 ASN B N 1
ATOM 1146 C CA . ASN B 1 26 ? -11.555 -21.891 -6.977 1 85.75 26 ASN B CA 1
ATOM 1147 C C . ASN B 1 26 ? -11.633 -21.031 -5.715 1 85.75 26 ASN B C 1
ATOM 1149 O O . ASN B 1 26 ? -11.992 -21.516 -4.645 1 85.75 26 ASN B O 1
ATOM 1153 N N . PHE B 1 27 ? -11.234 -19.797 -5.875 1 88.06 27 PHE B N 1
ATOM 1154 C CA . PHE B 1 27 ? -11.289 -18.953 -4.695 1 88.06 27 PHE B CA 1
ATOM 1155 C C . PHE B 1 27 ? -12.711 -18.453 -4.449 1 88.06 27 PHE B C 1
ATOM 1157 O O . PHE B 1 27 ? -13.328 -17.844 -5.324 1 88.06 27 PHE B O 1
ATOM 1164 N N . GLU B 1 28 ? -13.172 -18.828 -3.242 1 85.12 28 GLU B N 1
ATOM 1165 C CA . GLU B 1 28 ? -14.5 -18.375 -2.834 1 85.12 28 GLU B CA 1
ATOM 1166 C C . GLU B 1 28 ? -14.406 -17.172 -1.883 1 85.12 28 GLU B C 1
ATOM 1168 O O . GLU B 1 28 ? -13.516 -17.125 -1.032 1 85.12 28 GLU B O 1
ATOM 1173 N N . ASN B 1 29 ? -15.211 -16.172 -2.041 1 87.38 29 ASN B N 1
ATOM 1174 C CA . ASN B 1 29 ? -15.305 -15.016 -1.151 1 87.38 29 ASN B CA 1
ATOM 1175 C C . ASN B 1 29 ? -13.984 -14.266 -1.065 1 87.38 29 ASN B C 1
ATOM 1177 O O . ASN B 1 29 ? -13.523 -13.93 0.029 1 87.38 29 ASN B O 1
ATOM 1181 N N . ALA B 1 30 ? -13.281 -14.266 -2.123 1 91.19 30 ALA B N 1
ATOM 1182 C CA . ALA B 1 30 ? -12.008 -13.547 -2.195 1 91.19 30 ALA B CA 1
ATOM 1183 C C . ALA B 1 30 ? -12.07 -12.422 -3.227 1 91.19 30 ALA B C 1
ATOM 1185 O O . ALA B 1 30 ? -12.82 -12.508 -4.203 1 91.19 30 ALA B O 1
ATOM 1186 N N . HIS B 1 31 ? -11.352 -11.43 -2.93 1 92.62 31 HIS B N 1
ATOM 1187 C CA . HIS B 1 31 ? -11.109 -10.422 -3.955 1 92.62 31 HIS B CA 1
ATOM 1188 C C . HIS B 1 31 ? -9.836 -10.711 -4.734 1 92.62 31 HIS B C 1
ATOM 1190 O O . HIS B 1 31 ? -8.766 -10.891 -4.137 1 92.62 31 HIS B O 1
ATOM 1196 N N . ILE B 1 32 ? -9.992 -10.719 -6.086 1 95 32 ILE B N 1
ATOM 1197 C CA . ILE B 1 32 ? -8.852 -11.031 -6.945 1 95 32 ILE B CA 1
ATOM 1198 C C . ILE B 1 32 ? -8.281 -9.742 -7.527 1 95 32 ILE B C 1
ATOM 1200 O O . ILE B 1 32 ? -9 -8.961 -8.156 1 95 32 ILE B O 1
ATOM 1204 N N . SER B 1 33 ? -6.949 -9.547 -7.289 1 95.12 33 SER B N 1
ATOM 1205 C CA . SER B 1 33 ? -6.23 -8.422 -7.871 1 95.12 33 SER B CA 1
ATOM 1206 C C . SER B 1 33 ? -5.109 -8.891 -8.789 1 95.12 33 SER B C 1
ATOM 1208 O O . SER B 1 33 ? -4.508 -9.938 -8.555 1 95.12 33 SER B O 1
ATOM 1210 N N . TYR B 1 34 ? -4.898 -8.062 -9.758 1 96.31 34 TYR B N 1
ATOM 1211 C CA . TYR B 1 34 ? -3.717 -8.273 -10.586 1 96.31 34 TYR B CA 1
ATOM 1212 C C . TYR B 1 34 ? -2.596 -7.32 -10.195 1 96.31 34 TYR B C 1
ATOM 1214 O O . TYR B 1 34 ? -2.721 -6.105 -10.359 1 96.31 34 TYR B O 1
ATOM 1222 N N . ALA B 1 35 ? -1.589 -7.879 -9.711 1 97.62 35 ALA B N 1
ATOM 1223 C CA . ALA B 1 35 ? -0.441 -7.078 -9.289 1 97.62 35 ALA B CA 1
ATOM 1224 C C . ALA B 1 35 ? 0.278 -6.477 -10.492 1 97.62 35 ALA B C 1
ATOM 1226 O O . ALA B 1 35 ? 0.374 -7.109 -11.547 1 97.62 35 ALA B O 1
ATOM 1227 N N . LEU B 1 36 ? 0.776 -5.301 -10.266 1 97.94 36 LEU B N 1
ATOM 1228 C CA . LEU B 1 36 ? 1.524 -4.637 -11.328 1 97.94 36 LEU B CA 1
ATOM 1229 C C . LEU B 1 36 ? 2.992 -5.051 -11.297 1 97.94 36 LEU B C 1
ATOM 1231 O O . LEU B 1 36 ? 3.635 -5.152 -12.344 1 97.94 36 LEU B O 1
ATOM 1235 N N . SER B 1 37 ? 3.547 -5.227 -10.094 1 98.44 37 SER B N 1
ATOM 1236 C CA . SER B 1 37 ? 4.93 -5.648 -9.898 1 98.44 37 SER B CA 1
ATOM 1237 C C . SER B 1 37 ? 5.188 -6.043 -8.453 1 98.44 37 SER B C 1
ATOM 1239 O O . SER B 1 37 ? 4.32 -5.867 -7.594 1 98.44 37 SER B O 1
ATOM 1241 N N . ALA B 1 38 ? 6.387 -6.609 -8.242 1 98.38 38 ALA B N 1
ATOM 1242 C CA . ALA B 1 38 ? 6.828 -6.949 -6.891 1 98.38 38 ALA B CA 1
ATOM 1243 C C . ALA B 1 38 ? 8.344 -6.895 -6.777 1 98.38 38 ALA B C 1
ATOM 1245 O O . ALA B 1 38 ? 9.055 -7.035 -7.777 1 98.38 38 ALA B O 1
ATOM 1246 N N . ASP B 1 39 ? 8.727 -6.605 -5.582 1 98.19 39 ASP B N 1
ATOM 1247 C CA . ASP B 1 39 ? 10.141 -6.699 -5.258 1 98.19 39 ASP B CA 1
ATOM 1248 C C . ASP B 1 39 ? 10.484 -8.078 -4.699 1 98.19 39 ASP B C 1
ATOM 1250 O O . ASP B 1 39 ? 9.93 -8.5 -3.684 1 98.19 39 ASP B O 1
ATOM 1254 N N . GLU B 1 40 ? 11.508 -8.68 -5.27 1 97.81 40 GLU B N 1
ATOM 1255 C CA . GLU B 1 40 ? 11.797 -10.062 -4.891 1 97.81 40 GLU B CA 1
ATOM 1256 C C . GLU B 1 40 ? 12.445 -10.125 -3.51 1 97.81 40 GLU B C 1
ATOM 1258 O O . GLU B 1 40 ? 12.398 -11.172 -2.848 1 97.81 40 GLU B O 1
ATOM 1263 N N . LYS B 1 41 ? 13.062 -9.078 -3.049 1 95.75 41 LYS B N 1
ATOM 1264 C CA . LYS B 1 41 ? 13.812 -9.109 -1.799 1 95.75 41 LYS B CA 1
ATOM 1265 C C . LYS B 1 41 ? 12.906 -8.844 -0.601 1 95.75 41 LYS B C 1
ATOM 1267 O O . LYS B 1 41 ? 13.039 -9.492 0.441 1 95.75 41 LYS B O 1
ATOM 1272 N N . THR B 1 42 ? 11.977 -7.918 -0.74 1 94.62 42 THR B N 1
ATOM 1273 C CA . THR B 1 42 ? 11.164 -7.5 0.396 1 94.62 42 THR B CA 1
ATOM 1274 C C . THR B 1 42 ? 9.789 -8.172 0.354 1 94.62 42 THR B C 1
ATOM 1276 O O . THR B 1 42 ? 9.102 -8.234 1.37 1 94.62 42 THR B O 1
ATOM 1279 N N . GLY B 1 43 ? 9.398 -8.57 -0.835 1 96.62 43 GLY B N 1
ATOM 1280 C CA . GLY B 1 43 ? 8.062 -9.133 -0.975 1 96.62 43 GLY B CA 1
ATOM 1281 C C . GLY B 1 43 ? 6.988 -8.078 -1.146 1 96.62 43 GLY B C 1
ATOM 1282 O O . GLY B 1 43 ? 5.797 -8.398 -1.195 1 96.62 43 GLY B O 1
ATOM 1283 N N . VAL B 1 44 ? 7.379 -6.844 -1.243 1 96.19 44 VAL B N 1
ATOM 1284 C CA . VAL B 1 44 ? 6.402 -5.785 -1.469 1 96.19 44 VAL B CA 1
ATOM 1285 C C . VAL B 1 44 ? 5.785 -5.941 -2.857 1 96.19 44 VAL B C 1
ATOM 1287 O O . VAL B 1 44 ? 6.5 -6.105 -3.848 1 96.19 44 VAL B O 1
ATOM 1290 N N . ILE B 1 45 ? 4.461 -5.887 -2.902 1 97.62 45 ILE B N 1
ATOM 1291 C CA . ILE B 1 45 ? 3.709 -6 -4.148 1 97.62 45 ILE B CA 1
ATOM 1292 C C . ILE B 1 45 ? 2.969 -4.691 -4.422 1 97.62 45 ILE B C 1
ATOM 1294 O O . ILE B 1 45 ? 2.291 -4.156 -3.539 1 97.62 45 ILE B O 1
ATOM 1298 N N . PHE B 1 46 ? 3.1 -4.199 -5.645 1 97.19 46 PHE B N 1
ATOM 1299 C CA . PHE B 1 46 ? 2.438 -2.961 -6.035 1 97.19 46 PHE B CA 1
ATOM 1300 C C . PHE B 1 46 ? 1.183 -3.252 -6.848 1 97.19 46 PHE B C 1
ATOM 1302 O O . PHE B 1 46 ? 1.187 -4.133 -7.711 1 97.19 46 PHE B O 1
ATOM 1309 N N . PHE B 1 47 ? 0.171 -2.455 -6.551 1 95.69 47 PHE B N 1
ATOM 1310 C CA . PHE B 1 47 ? -1.113 -2.494 -7.242 1 95.69 47 PHE B 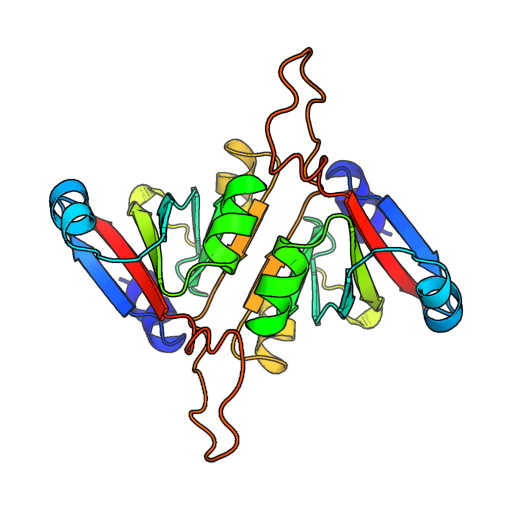CA 1
ATOM 1311 C C . PHE B 1 47 ? -1.483 -1.116 -7.777 1 95.69 47 PHE B C 1
ATOM 1313 O O . PHE B 1 47 ? -0.852 -0.118 -7.422 1 95.69 47 PHE B O 1
ATOM 1320 N N . GLY B 1 48 ? -2.479 -1.191 -8.641 1 92.19 48 GLY B N 1
ATOM 1321 C CA . GLY B 1 48 ? -2.871 0.075 -9.234 1 92.19 48 GLY B CA 1
ATOM 1322 C C . GLY B 1 48 ? -4.352 0.366 -9.094 1 92.19 48 GLY B C 1
ATOM 1323 O O . GLY B 1 48 ? -5.18 -0.544 -9.18 1 92.19 48 GLY B O 1
ATOM 1324 N N . GLY B 1 49 ? -4.641 1.684 -8.852 1 86.69 49 GLY B N 1
ATOM 1325 C CA . GLY B 1 49 ? -6.02 2.143 -8.922 1 86.69 49 GLY B CA 1
ATOM 1326 C C . GLY B 1 49 ? -6.672 2.273 -7.555 1 86.69 49 GLY B C 1
ATOM 1327 O O . GLY B 1 49 ? -6.473 1.425 -6.684 1 86.69 49 GLY B O 1
ATOM 1328 N N . PHE B 1 50 ? -7.543 3.191 -7.445 1 80.56 50 PHE B N 1
ATOM 1329 C CA . PHE B 1 50 ? -8.234 3.473 -6.195 1 80.56 50 PHE B CA 1
ATOM 1330 C C . PHE B 1 50 ? -9.281 2.402 -5.902 1 80.56 50 PHE B C 1
ATOM 1332 O O . PHE B 1 50 ? -9.398 1.935 -4.77 1 80.56 50 PHE B O 1
ATOM 1339 N N . GLU B 1 51 ? -10.016 2.113 -6.887 1 84 51 GLU B N 1
ATOM 1340 C CA . GLU B 1 51 ? -11.039 1.096 -6.703 1 84 51 GLU B CA 1
ATOM 1341 C C . GLU B 1 51 ? -10.438 -0.218 -6.215 1 84 51 GLU B C 1
ATOM 1343 O O . GLU B 1 51 ? -10.984 -0.865 -5.32 1 84 51 GLU B O 1
ATOM 1348 N N . GLU B 1 52 ? -9.305 -0.528 -6.746 1 88.06 52 GLU B N 1
ATOM 1349 C CA . GLU B 1 52 ? -8.617 -1.749 -6.344 1 88.06 52 GLU B CA 1
ATOM 1350 C C . GLU B 1 52 ? -8.156 -1.672 -4.891 1 88.06 52 GLU B C 1
ATOM 1352 O O . GLU B 1 52 ? -8.266 -2.648 -4.148 1 88.06 52 GLU B O 1
ATOM 1357 N N . LYS B 1 53 ? -7.676 -0.591 -4.535 1 84.88 53 LYS B N 1
ATOM 1358 C CA . LYS B 1 53 ? -7.258 -0.373 -3.154 1 84.88 53 LYS B CA 1
ATOM 1359 C C . LYS B 1 53 ? -8.422 -0.582 -2.188 1 84.88 53 LYS B C 1
ATOM 1361 O O . LYS B 1 53 ? -8.273 -1.27 -1.175 1 84.88 53 LYS B O 1
ATOM 1366 N N . MET B 1 54 ? -9.5 -0.008 -2.51 1 83.75 54 MET B N 1
ATOM 1367 C CA . MET B 1 54 ? -10.68 -0.113 -1.661 1 83.75 54 MET B CA 1
ATOM 1368 C C . MET B 1 54 ? -11.164 -1.558 -1.572 1 83.75 54 MET B C 1
ATOM 1370 O O . MET B 1 54 ? -11.398 -2.07 -0.477 1 83.75 54 MET B O 1
ATOM 1374 N N . LYS B 1 55 ? -11.234 -2.191 -2.645 1 87.75 55 LYS B N 1
ATOM 1375 C CA . LYS B 1 55 ? -11.75 -3.559 -2.682 1 87.75 55 LYS B CA 1
ATOM 1376 C C . LYS B 1 55 ? -10.805 -4.52 -1.969 1 87.75 55 LYS B C 1
ATOM 1378 O O . LYS B 1 55 ? -11.242 -5.398 -1.225 1 87.75 55 LYS B O 1
ATOM 1383 N N . ALA B 1 56 ? -9.539 -4.375 -2.17 1 87.81 56 ALA B N 1
ATOM 1384 C CA . ALA B 1 56 ? -8.547 -5.203 -1.494 1 87.81 56 ALA B CA 1
ATOM 1385 C C . ALA B 1 56 ? -8.586 -4.992 0.017 1 87.81 56 ALA B C 1
ATOM 1387 O O . ALA B 1 56 ? -8.453 -5.945 0.789 1 87.81 56 ALA B O 1
ATOM 1388 N N . GLY B 1 57 ? -8.766 -3.787 0.404 1 83.62 57 GLY B N 1
ATOM 1389 C CA . GLY B 1 57 ? -8.82 -3.455 1.818 1 83.62 57 GLY B CA 1
ATOM 1390 C C . GLY B 1 57 ? -10.055 -4.012 2.51 1 83.62 57 GLY B C 1
ATOM 1391 O O . GLY B 1 57 ? -10.031 -4.27 3.715 1 83.62 57 GLY B O 1
ATOM 1392 N N . LEU B 1 58 ? -11.016 -4.207 1.771 1 83.81 58 LEU B N 1
ATOM 1393 C CA . LEU B 1 58 ? -12.289 -4.625 2.34 1 83.81 58 LEU B CA 1
ATOM 1394 C C . LEU B 1 58 ? -12.422 -6.141 2.318 1 83.81 58 LEU B C 1
ATOM 1396 O O . LEU B 1 58 ? -13.297 -6.703 2.9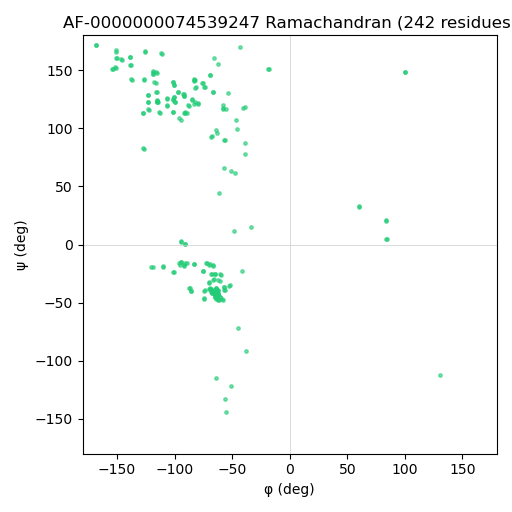84 1 83.81 58 LEU B O 1
ATOM 1400 N N . ALA B 1 59 ? -11.602 -6.742 1.585 1 86.62 59 ALA B N 1
ATOM 1401 C CA . ALA B 1 59 ? -11.766 -8.18 1.354 1 86.62 59 ALA B CA 1
ATOM 1402 C C . ALA B 1 59 ? -11.32 -8.984 2.57 1 86.62 59 ALA B C 1
ATOM 1404 O O . ALA B 1 59 ? -10.328 -8.641 3.217 1 86.62 59 ALA B O 1
ATOM 1405 N N . GLU B 1 60 ? -12.07 -9.961 2.846 1 84 60 GLU B N 1
ATOM 1406 C CA . GLU B 1 60 ? -11.641 -10.914 3.865 1 84 60 GLU B CA 1
ATOM 1407 C C . GLU B 1 60 ? -10.438 -11.727 3.393 1 84 60 GLU B C 1
ATOM 1409 O O . GLU B 1 60 ? -9.555 -12.055 4.188 1 84 60 GLU B O 1
ATOM 1414 N N . HIS B 1 61 ? -10.547 -12.023 2.215 1 89.62 61 HIS B N 1
ATOM 1415 C CA . HIS B 1 61 ? -9.461 -12.727 1.541 1 89.62 61 HIS B CA 1
ATOM 1416 C C . HIS B 1 61 ? -9.039 -12.008 0.267 1 89.62 61 HIS B C 1
ATOM 1418 O O . HIS B 1 61 ? -9.828 -11.883 -0.673 1 89.62 61 HIS B O 1
ATOM 1424 N N . HIS B 1 62 ? -7.852 -11.492 0.273 1 92.25 62 HIS B N 1
ATOM 1425 C CA . HIS B 1 62 ? -7.25 -10.852 -0.894 1 92.25 62 HIS B CA 1
ATOM 1426 C C . HIS B 1 62 ? -6.297 -11.805 -1.607 1 92.25 62 HIS B C 1
ATOM 1428 O O . HIS B 1 62 ? -5.34 -12.297 -1.005 1 92.25 62 HIS B O 1
ATOM 1434 N N . VAL B 1 63 ? -6.594 -12.008 -2.855 1 94.44 63 VAL B N 1
ATOM 1435 C CA . VAL B 1 63 ? -5.738 -12.852 -3.684 1 94.44 63 VAL B CA 1
ATOM 1436 C C . VAL B 1 63 ? -5.098 -12.016 -4.789 1 94.44 63 VAL B C 1
ATOM 1438 O O . VAL B 1 63 ? -5.797 -11.414 -5.605 1 94.44 63 VAL B O 1
ATOM 1441 N N . ALA B 1 64 ? -3.789 -12.016 -4.828 1 96.25 64 ALA B N 1
ATOM 1442 C CA . ALA B 1 64 ? -3.059 -11.266 -5.848 1 96.25 64 ALA B CA 1
ATOM 1443 C C . ALA B 1 64 ? -2.463 -12.211 -6.891 1 96.25 64 ALA B C 1
ATOM 1445 O O . ALA B 1 64 ? -1.743 -13.148 -6.551 1 96.25 64 ALA B O 1
ATOM 1446 N N . ILE B 1 65 ? -2.785 -11.93 -8.125 1 97.19 65 ILE B N 1
ATOM 1447 C CA . ILE B 1 65 ? -2.137 -12.617 -9.234 1 97.19 65 ILE B CA 1
ATOM 1448 C C . ILE B 1 65 ? -0.871 -11.867 -9.641 1 97.19 65 ILE B C 1
ATOM 1450 O O . ILE B 1 65 ? -0.929 -10.695 -10.016 1 97.19 65 ILE B O 1
ATOM 1454 N N . LEU B 1 66 ? 0.244 -12.547 -9.547 1 97.62 66 LEU B N 1
ATOM 1455 C CA . LEU B 1 66 ? 1.543 -11.953 -9.844 1 97.62 66 LEU B CA 1
ATOM 1456 C C . LEU B 1 66 ? 2.27 -12.742 -10.922 1 97.62 66 LEU B C 1
ATOM 1458 O O . LEU B 1 66 ? 2.504 -13.945 -10.766 1 97.62 66 LEU B O 1
ATOM 1462 N N . LYS B 1 67 ? 2.605 -12.055 -12 1 97.62 67 LYS B N 1
ATOM 1463 C CA . LYS B 1 67 ? 3.385 -12.703 -13.055 1 97.62 67 LYS B CA 1
ATOM 1464 C C . LYS B 1 67 ? 4.875 -12.688 -12.727 1 97.62 67 LYS B C 1
ATOM 1466 O O . LYS B 1 67 ? 5.395 -11.688 -12.227 1 97.62 67 LYS B O 1
ATOM 1471 N N . GLU B 1 68 ? 5.484 -13.734 -13.062 1 97.44 68 GLU B N 1
ATOM 1472 C CA . GLU B 1 68 ? 6.918 -13.844 -12.805 1 97.44 68 GLU B CA 1
ATOM 1473 C C . GLU B 1 68 ? 7.688 -12.703 -13.469 1 97.44 68 GLU B C 1
ATOM 1475 O O . GLU B 1 68 ? 8.656 -12.195 -12.906 1 97.44 68 GLU B O 1
ATOM 1480 N N . GLU B 1 69 ? 7.305 -12.273 -14.609 1 97.38 69 GLU B N 1
ATOM 1481 C CA . GLU B 1 69 ? 8.008 -11.234 -15.359 1 97.38 69 GLU B CA 1
ATOM 1482 C C . GLU B 1 69 ? 7.879 -9.875 -14.68 1 97.38 69 GLU B C 1
ATOM 1484 O O . GLU B 1 69 ? 8.633 -8.953 -14.984 1 97.38 69 GLU B O 1
ATOM 1489 N N . ASP B 1 70 ? 6.957 -9.773 -13.812 1 98.06 70 ASP B N 1
ATOM 1490 C CA . ASP B 1 70 ? 6.738 -8.5 -13.133 1 98.06 70 ASP B CA 1
ATOM 1491 C C . ASP B 1 70 ? 7.484 -8.461 -11.805 1 98.06 70 ASP B C 1
ATOM 1493 O O . ASP B 1 70 ? 7.402 -7.469 -11.07 1 98.06 70 ASP B O 1
ATOM 1497 N N . VAL B 1 71 ? 8.227 -9.492 -11.5 1 98.44 71 VAL B N 1
ATOM 1498 C CA . VAL B 1 71 ? 9.062 -9.516 -10.305 1 98.44 71 VAL B CA 1
ATOM 1499 C C . VAL B 1 71 ? 10.406 -8.852 -10.594 1 98.44 71 VAL B C 1
ATOM 1501 O O . VAL B 1 71 ? 11.109 -9.234 -11.531 1 98.44 71 VAL B O 1
ATOM 1504 N N . LYS B 1 72 ? 10.703 -7.852 -9.758 1 98.5 72 LYS B N 1
ATOM 1505 C CA . LYS B 1 72 ? 11.906 -7.059 -9.984 1 98.5 72 LYS B CA 1
ATOM 1506 C C . LYS B 1 72 ? 12.953 -7.312 -8.898 1 98.5 72 LYS B C 1
ATOM 1508 O O . LYS B 1 72 ? 12.617 -7.812 -7.82 1 98.5 72 LYS B O 1
ATOM 1513 N N . GLU B 1 73 ? 14.133 -6.918 -9.172 1 97.88 73 GLU B N 1
ATOM 1514 C CA . GLU B 1 73 ? 15.258 -7.289 -8.32 1 97.88 73 GLU B CA 1
ATOM 1515 C C . GLU B 1 73 ? 15.367 -6.359 -7.117 1 97.88 73 GLU B C 1
ATOM 1517 O O . GLU B 1 73 ? 16.094 -6.652 -6.164 1 97.88 73 GLU B O 1
ATOM 1522 N N . ASN B 1 74 ? 14.719 -5.191 -7.156 1 96.69 74 ASN B N 1
ATOM 1523 C CA . ASN B 1 74 ? 14.672 -4.305 -5.996 1 96.69 74 ASN B CA 1
ATOM 1524 C C . ASN B 1 74 ? 13.391 -3.471 -5.988 1 96.69 74 ASN B C 1
ATOM 1526 O O . ASN B 1 74 ? 12.695 -3.389 -6.996 1 96.69 74 ASN B O 1
ATOM 1530 N N . ILE B 1 75 ? 13.188 -2.896 -4.895 1 96.81 75 ILE B N 1
ATOM 1531 C CA . ILE B 1 75 ? 11.891 -2.266 -4.648 1 96.81 75 ILE B CA 1
ATOM 1532 C C . ILE B 1 75 ? 11.75 -1.02 -5.52 1 96.81 75 ILE B C 1
ATOM 1534 O O . ILE B 1 75 ? 10.648 -0.675 -5.945 1 96.81 75 ILE B O 1
ATOM 1538 N N . LEU B 1 76 ? 12.812 -0.302 -5.809 1 96 76 LEU B N 1
ATOM 1539 C CA . LEU B 1 76 ? 12.734 0.882 -6.66 1 96 76 LEU B CA 1
ATOM 1540 C C . LEU B 1 76 ? 12.32 0.506 -8.078 1 96 76 LEU B C 1
ATOM 1542 O O . LEU B 1 76 ? 11.453 1.152 -8.664 1 96 76 LEU B O 1
ATOM 1546 N N . LEU B 1 77 ? 12.93 -0.539 -8.594 1 97.31 77 LEU B N 1
ATOM 1547 C CA . LEU B 1 77 ? 12.57 -1.011 -9.922 1 97.31 77 LEU B CA 1
ATOM 1548 C C . LEU B 1 77 ? 11.125 -1.501 -9.961 1 97.31 77 LEU B C 1
ATOM 1550 O O . LEU B 1 77 ? 10.422 -1.306 -10.953 1 97.31 77 LEU B O 1
ATOM 1554 N N . ALA B 1 78 ? 10.719 -2.115 -8.922 1 98.06 78 ALA B N 1
ATOM 1555 C CA . ALA B 1 78 ? 9.328 -2.551 -8.828 1 98.06 78 ALA B CA 1
ATOM 1556 C C . ALA B 1 78 ? 8.383 -1.357 -8.859 1 98.06 78 ALA B C 1
ATOM 1558 O O . ALA B 1 78 ? 7.367 -1.377 -9.562 1 98.06 78 ALA B O 1
ATOM 1559 N N . TYR B 1 79 ? 8.703 -0.313 -8.141 1 95.81 79 TYR B N 1
ATOM 1560 C CA . TYR B 1 79 ? 7.902 0.907 -8.109 1 95.81 79 TYR B CA 1
ATOM 1561 C C . TYR B 1 79 ? 7.828 1.544 -9.492 1 95.81 79 TYR B C 1
ATOM 1563 O O . TYR B 1 79 ? 6.742 1.878 -9.977 1 95.81 79 TYR B O 1
ATOM 1571 N N . GLU B 1 80 ? 8.969 1.643 -10.094 1 96.12 80 GLU B N 1
ATOM 1572 C CA . GLU B 1 80 ? 9.023 2.271 -11.414 1 96.12 80 GLU B CA 1
ATOM 1573 C C . GLU B 1 80 ? 8.211 1.477 -12.438 1 96.12 80 GLU B C 1
ATOM 1575 O O . GLU B 1 80 ? 7.516 2.057 -13.273 1 96.12 80 GLU B O 1
ATOM 1580 N N . HIS B 1 81 ? 8.336 0.224 -12.359 1 97.88 81 HIS B N 1
ATOM 1581 C CA . HIS B 1 81 ? 7.57 -0.642 -13.25 1 97.88 81 HIS B CA 1
ATOM 1582 C C . HIS B 1 81 ? 6.07 -0.445 -13.055 1 97.88 81 HIS B C 1
ATOM 1584 O O . HIS B 1 81 ? 5.32 -0.358 -14.031 1 97.88 81 HIS B O 1
ATOM 1590 N N . ALA B 1 82 ? 5.621 -0.398 -11.836 1 96.75 82 ALA B N 1
ATOM 1591 C CA . ALA B 1 82 ? 4.211 -0.193 -11.516 1 96.75 82 ALA B CA 1
ATOM 1592 C C . ALA B 1 82 ? 3.74 1.188 -11.961 1 96.75 82 ALA B C 1
ATOM 1594 O O . ALA B 1 82 ? 2.639 1.332 -12.5 1 96.75 82 ALA B O 1
ATOM 1595 N N . ARG B 1 83 ? 4.598 2.17 -11.773 1 93.5 83 ARG B N 1
ATOM 1596 C CA . ARG B 1 83 ? 4.258 3.553 -12.086 1 93.5 83 ARG B CA 1
ATOM 1597 C C . ARG B 1 83 ? 4.02 3.734 -13.586 1 93.5 83 ARG B C 1
ATOM 1599 O O . ARG B 1 83 ? 3.252 4.605 -13.992 1 93.5 83 ARG B O 1
ATOM 1606 N N . ARG B 1 84 ? 4.613 2.898 -14.383 1 95.44 84 ARG B N 1
ATOM 1607 C CA . ARG B 1 84 ? 4.422 2.949 -15.836 1 95.44 84 ARG B CA 1
ATOM 1608 C C . ARG B 1 84 ? 3.033 2.457 -16.219 1 95.44 84 ARG B C 1
ATOM 1610 O O . ARG B 1 84 ? 2.559 2.727 -17.328 1 95.44 84 ARG B O 1
ATOM 1617 N N . LYS B 1 85 ? 2.387 1.793 -15.297 1 94.69 85 LYS B N 1
ATOM 1618 C CA . LYS B 1 85 ? 1.122 1.141 -15.625 1 94.69 85 LYS B CA 1
ATOM 1619 C C . LYS B 1 85 ? -0.052 1.85 -14.953 1 94.69 85 LYS B C 1
ATOM 1621 O O . LYS B 1 85 ? -1.207 1.646 -15.336 1 94.69 85 LYS B O 1
ATOM 1626 N N . SER B 1 86 ? 0.226 2.635 -13.93 1 91.81 86 SER B N 1
ATOM 1627 C CA . SER B 1 86 ? -0.825 3.338 -13.203 1 91.81 86 SER B CA 1
ATOM 1628 C C . SER B 1 86 ? -0.287 4.605 -12.539 1 91.81 86 SER B C 1
ATOM 1630 O O . SER B 1 86 ? 0.827 4.609 -12.016 1 91.81 86 SER B O 1
ATOM 1632 N N . ASP B 1 87 ? -1.104 5.559 -12.383 1 84.38 87 ASP B N 1
ATOM 1633 C CA . ASP B 1 87 ? -0.748 6.793 -11.68 1 84.38 87 ASP B CA 1
ATOM 1634 C C . ASP B 1 87 ? -1.097 6.699 -10.203 1 84.38 87 ASP B C 1
ATOM 1636 O O . ASP B 1 87 ? -0.659 7.531 -9.398 1 84.38 87 ASP B O 1
ATOM 1640 N N . VAL B 1 88 ? -1.931 5.789 -9.914 1 85.06 88 VAL B N 1
ATOM 1641 C CA . VAL B 1 88 ? -2.332 5.555 -8.531 1 85.06 88 VAL B CA 1
ATOM 1642 C C . VAL B 1 88 ? -1.813 4.195 -8.062 1 85.06 88 VAL B C 1
ATOM 1644 O O . VAL B 1 88 ? -2.205 3.158 -8.602 1 85.06 88 VAL B O 1
ATOM 1647 N N . LEU B 1 89 ? -0.899 4.297 -7.113 1 90.75 89 LEU B N 1
ATOM 1648 C CA . LEU B 1 89 ? -0.308 3.043 -6.652 1 90.75 89 LEU B CA 1
ATOM 1649 C C . LEU B 1 89 ? -0.592 2.82 -5.172 1 90.75 89 LEU B C 1
ATOM 1651 O O . LEU B 1 89 ? -0.676 3.777 -4.398 1 90.75 89 LEU B O 1
ATOM 1655 N N . PHE B 1 90 ? -0.739 1.626 -4.848 1 91.06 90 PHE B N 1
ATOM 1656 C CA . PHE B 1 90 ? -0.661 1.168 -3.465 1 91.06 90 PHE B CA 1
ATOM 1657 C C . PHE B 1 90 ? 0.107 -0.145 -3.373 1 91.06 90 PHE B C 1
ATOM 1659 O O . PHE B 1 90 ? 0.382 -0.782 -4.391 1 91.06 90 PHE B O 1
ATOM 1666 N N . ALA B 1 91 ? 0.568 -0.442 -2.15 1 94 91 ALA B N 1
ATOM 1667 C CA . ALA B 1 91 ? 1.397 -1.633 -1.984 1 94 91 ALA B CA 1
ATOM 1668 C C . ALA B 1 91 ? 1.019 -2.393 -0.716 1 94 91 ALA B C 1
ATOM 1670 O O . ALA B 1 91 ? 0.451 -1.815 0.215 1 94 91 ALA B O 1
ATOM 1671 N N . SER B 1 92 ? 1.299 -3.709 -0.743 1 91.44 92 SER B N 1
ATOM 1672 C CA . SER B 1 92 ? 1.153 -4.594 0.407 1 91.44 92 SER B CA 1
ATOM 1673 C C . SER B 1 92 ? 2.338 -5.547 0.526 1 91.44 92 SER B C 1
ATOM 1675 O O . SER B 1 92 ? 2.846 -6.047 -0.482 1 91.44 92 SER B O 1
ATOM 1677 N N . SER B 1 93 ? 2.797 -5.824 1.722 1 85.81 93 SER B N 1
ATOM 1678 C CA . SER B 1 93 ? 3.896 -6.762 1.913 1 85.81 93 SER B CA 1
ATOM 1679 C C . SER B 1 93 ? 3.467 -7.953 2.762 1 85.81 93 SER B C 1
ATOM 1681 O O . SER B 1 93 ? 4.148 -8.984 2.787 1 85.81 93 SER B O 1
ATOM 1683 N N . SER B 1 94 ? 2.426 -7.941 3.531 1 81.19 94 SER B N 1
ATOM 1684 C CA . SER B 1 94 ? 2.156 -8.992 4.512 1 81.19 94 SER B CA 1
ATOM 1685 C C . SER B 1 94 ? 0.66 -9.234 4.664 1 81.19 94 SER B C 1
ATOM 1687 O O . SER B 1 94 ? -0.155 -8.422 4.223 1 81.19 94 SER B O 1
ATOM 1689 N N . ALA B 1 95 ? 0.51 -10.477 5.215 1 67 95 ALA B N 1
ATOM 1690 C CA . ALA B 1 95 ? -0.842 -10.844 5.629 1 67 95 ALA B CA 1
ATOM 1691 C C . ALA B 1 95 ? -1.159 -10.289 7.016 1 67 95 ALA B C 1
ATOM 1693 O O . ALA B 1 95 ? -0.253 -9.922 7.77 1 67 95 ALA B O 1
ATOM 1694 N N . SER B 1 96 ? -2.371 -9.789 7.281 1 59.78 96 SER B N 1
ATOM 1695 C CA . SER B 1 96 ? -2.82 -9.383 8.609 1 59.78 96 SER B CA 1
ATOM 1696 C C . SER B 1 96 ? -2.961 -10.594 9.531 1 59.78 96 SER B C 1
ATOM 1698 O O . SER B 1 96 ? -3.516 -11.617 9.141 1 59.78 96 SER B O 1
ATOM 1700 N N . LYS B 1 97 ? -1.846 -10.961 10.375 1 51.88 97 LYS B N 1
ATOM 1701 C CA . LYS B 1 97 ? -2.139 -12.031 11.328 1 51.88 97 LYS B CA 1
ATOM 1702 C C . LYS B 1 97 ? -3.195 -11.594 12.336 1 51.88 97 LYS B C 1
ATOM 1704 O O . LYS B 1 97 ? -3.09 -10.516 12.922 1 51.88 97 LYS B O 1
ATOM 1709 N N . THR B 1 98 ? -4.41 -11.945 12.141 1 44.28 98 THR B N 1
ATOM 1710 C CA . THR B 1 98 ? -5.414 -11.719 13.172 1 44.28 98 THR B CA 1
ATOM 1711 C C . THR B 1 98 ? -5.016 -12.398 14.477 1 44.28 98 THR B C 1
ATOM 1713 O O . THR B 1 98 ? -4.719 -13.594 14.492 1 44.28 98 THR B O 1
ATOM 1716 N N . ALA B 1 99 ? -4.297 -11.797 15.391 1 39.88 99 ALA B N 1
ATOM 1717 C CA . ALA B 1 99 ? -4.422 -12.359 16.734 1 39.88 99 ALA B CA 1
ATOM 1718 C C . ALA B 1 99 ? -5.887 -12.586 17.094 1 39.88 99 ALA B C 1
ATOM 1720 O O . ALA B 1 99 ? -6.711 -11.68 16.969 1 39.88 99 ALA B O 1
ATOM 1721 N N . ASP B 1 100 ? -6.512 -13.938 17.156 1 36 100 ASP B N 1
ATOM 1722 C CA . ASP B 1 100 ? -7.762 -14.359 17.781 1 36 100 ASP B CA 1
ATOM 1723 C C . ASP B 1 100 ? -7.832 -13.883 19.234 1 36 100 ASP B C 1
ATOM 1725 O O . ASP B 1 100 ? -7.328 -14.547 20.141 1 36 100 ASP B O 1
ATOM 1729 N N . ILE B 1 101 ? -7.867 -12.688 19.906 1 35.66 101 ILE B N 1
ATOM 1730 C CA . ILE B 1 101 ? -8.156 -12.602 21.344 1 35.66 101 ILE B CA 1
ATOM 1731 C C . ILE B 1 101 ? -9.594 -13.039 21.594 1 35.66 101 ILE B C 1
ATOM 1733 O O . ILE B 1 101 ? -10.445 -12.953 20.719 1 35.66 101 ILE B O 1
ATOM 1737 N N . GLU B 1 102 ? -10.086 -13.453 22.844 1 33.38 102 GLU B N 1
ATOM 1738 C CA . GLU B 1 102 ? -11.258 -14.094 23.422 1 33.38 102 GLU B CA 1
ATOM 1739 C C . GLU B 1 102 ? -12.539 -13.414 22.969 1 33.38 102 GLU B C 1
ATOM 1741 O O . GLU B 1 102 ? -12.5 -12.383 22.297 1 33.38 102 GLU B O 1
ATOM 1746 N N . GLY B 1 103 ? -13.547 -12.812 24.031 1 31.14 103 GLY B N 1
ATOM 1747 C CA . GLY B 1 103 ? -14.969 -12.703 24.344 1 31.14 103 GLY B CA 1
ATOM 1748 C C . GLY B 1 103 ? -15.75 -11.93 23.312 1 31.14 103 GLY B C 1
ATOM 1749 O O . GLY B 1 103 ? -16.781 -12.398 22.828 1 31.14 103 GLY B O 1
ATOM 1750 N N . LYS B 1 104 ? -16.406 -10.547 23.797 1 33.19 104 LYS B N 1
ATOM 1751 C CA . LYS B 1 104 ? -17.688 -9.984 23.391 1 33.19 104 LYS B CA 1
ATOM 1752 C C . LYS B 1 104 ? -17.781 -9.898 21.875 1 33.19 104 LYS B C 1
ATOM 1754 O O . LYS B 1 104 ? -16.797 -9.57 21.203 1 33.19 104 LYS B O 1
ATOM 1759 N N . THR B 1 105 ? -18.984 -10.445 21.234 1 33.22 105 THR B N 1
ATOM 1760 C CA . THR B 1 105 ? -19.594 -10.781 19.969 1 33.22 105 THR B CA 1
ATOM 1761 C C . THR B 1 105 ? -19.391 -9.664 18.953 1 33.22 105 THR B C 1
ATOM 1763 O O . THR B 1 105 ? -19.234 -9.922 17.75 1 33.22 105 THR B O 1
ATOM 1766 N N . VAL B 1 106 ? -20.109 -8.461 19.125 1 32.28 106 VAL B N 1
ATOM 1767 C CA . VAL 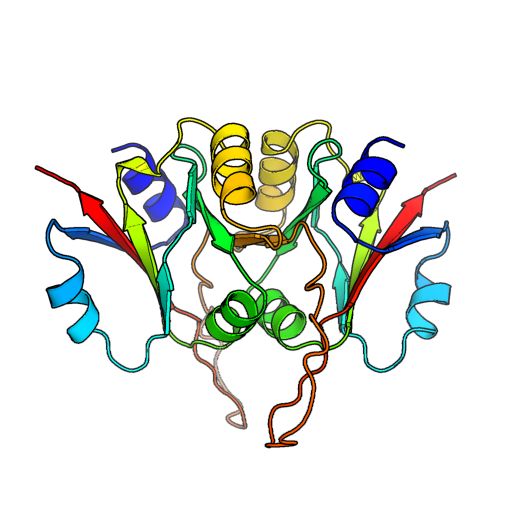B 1 106 ? -21.062 -7.973 18.141 1 32.28 106 VAL B CA 1
ATOM 1768 C C . VAL B 1 106 ? -20.375 -7.836 16.781 1 32.28 106 VAL B C 1
ATOM 1770 O O . VAL B 1 106 ? -20.875 -8.328 15.766 1 32.28 106 VAL B O 1
ATOM 1773 N N . PHE B 1 107 ? -20.578 -6.648 16.062 1 36.12 107 PHE B N 1
ATOM 1774 C CA . PHE B 1 107 ? -20.703 -6.367 14.633 1 36.12 107 PHE B CA 1
ATOM 1775 C C . PHE B 1 107 ? -19.484 -6.895 13.875 1 36.12 107 PHE B C 1
ATOM 1777 O O . PHE B 1 107 ? -18.484 -7.293 14.484 1 36.12 107 PHE B O 1
ATOM 1784 N N . GLY B 1 108 ? -18.844 -6.078 12.547 1 35.66 108 GLY B N 1
ATOM 1785 C CA . GLY B 1 108 ? -18.188 -6.621 11.367 1 35.66 108 GLY B CA 1
ATOM 1786 C C . GLY B 1 108 ? -16.984 -7.48 11.711 1 35.66 108 GLY B C 1
ATOM 1787 O O . GLY B 1 108 ? -15.969 -6.977 12.203 1 35.66 108 GLY B O 1
ATOM 1788 N N . MET B 1 109 ? -16.984 -8.578 12.32 1 40.97 109 MET B N 1
ATOM 1789 C CA . MET B 1 109 ? -16.016 -9.641 12.586 1 40.97 109 MET B CA 1
ATOM 1790 C C . MET B 1 109 ? -15.055 -9.812 11.414 1 40.97 109 MET B C 1
ATOM 1792 O O . MET B 1 109 ? -15.258 -10.68 10.562 1 40.97 109 MET B O 1
ATOM 1796 N N . HIS B 1 110 ? -15.016 -8.891 10.562 1 47.03 110 HIS B N 1
ATOM 1797 C CA . HIS B 1 110 ? -14.117 -9.18 9.453 1 47.03 110 HIS B CA 1
ATOM 1798 C C . HIS B 1 110 ? -12.844 -9.875 9.945 1 47.03 110 HIS B C 1
ATOM 1800 O O . HIS B 1 110 ? -12.164 -9.367 10.836 1 47.03 110 HIS B O 1
ATOM 1806 N N . GLY B 1 111 ? -12.969 -11.203 10.219 1 47.06 111 GLY B N 1
ATOM 1807 C CA . GLY B 1 111 ? -11.836 -12.102 10.422 1 47.06 111 GLY B CA 1
ATOM 1808 C C . GLY B 1 111 ? -10.531 -11.539 9.891 1 47.06 111 GLY B C 1
ATOM 1809 O O . GLY B 1 111 ? -10.523 -10.57 9.141 1 47.06 111 GLY B O 1
ATOM 1810 N N . PRO B 1 112 ? -9.469 -12 10.578 1 55.34 112 PRO B N 1
ATOM 1811 C CA . PRO B 1 112 ? -8.141 -11.648 10.062 1 55.34 112 PRO B CA 1
ATOM 1812 C C . PRO B 1 112 ? -8.07 -11.695 8.531 1 55.34 112 PRO B C 1
ATOM 1814 O O . PRO B 1 112 ? -8.789 -12.477 7.902 1 55.34 112 PRO B O 1
ATOM 1817 N N . ARG B 1 113 ? -7.812 -10.656 7.875 1 73.06 113 ARG B N 1
ATOM 1818 C CA . ARG B 1 113 ? -7.648 -10.617 6.426 1 73.06 113 ARG B CA 1
ATOM 1819 C C . ARG B 1 113 ? -6.57 -11.602 5.969 1 73.06 113 ARG B C 1
ATOM 1821 O O . ARG B 1 113 ? -5.531 -11.734 6.621 1 73.06 113 ARG B O 1
ATOM 1828 N N . LYS B 1 114 ? -6.957 -12.609 5.18 1 83.62 114 LYS B N 1
ATOM 1829 C CA . LYS B 1 114 ? -6.031 -13.516 4.5 1 83.62 114 LYS B CA 1
ATOM 1830 C C . LYS B 1 114 ? -5.5 -12.891 3.217 1 83.62 114 LYS B C 1
ATOM 1832 O O . LYS B 1 114 ? -6.246 -12.25 2.475 1 83.62 114 LYS B O 1
ATOM 1837 N N . PHE B 1 115 ? -4.145 -13.031 3.018 1 90.88 115 PHE B N 1
ATOM 1838 C CA . PHE B 1 115 ? -3.498 -12.57 1.794 1 90.88 115 PHE B CA 1
ATOM 1839 C C . PHE B 1 115 ? -2.754 -13.711 1.112 1 90.88 115 PHE B C 1
ATOM 1841 O O . PHE B 1 115 ? -1.887 -14.344 1.72 1 90.88 115 PHE B O 1
ATOM 1848 N N . THR B 1 116 ? -3.184 -14.047 -0.077 1 93.69 116 THR B N 1
ATOM 1849 C CA . THR B 1 116 ? -2.57 -15.086 -0.889 1 93.69 116 THR B CA 1
ATOM 1850 C C . THR B 1 116 ? -2.02 -14.508 -2.189 1 93.69 116 THR B C 1
ATOM 1852 O O . THR B 1 116 ? -2.668 -13.68 -2.828 1 93.69 116 THR B O 1
ATOM 1855 N N . VAL B 1 117 ? -0.834 -15.008 -2.562 1 96.5 117 VAL B N 1
ATOM 1856 C CA . VAL B 1 117 ? -0.251 -14.609 -3.838 1 96.5 117 VAL B CA 1
ATOM 1857 C C . VAL B 1 117 ? -0.152 -15.812 -4.766 1 96.5 117 VAL B C 1
ATOM 1859 O O . VAL B 1 117 ? 0.401 -16.844 -4.391 1 96.5 117 VAL B O 1
ATOM 1862 N N . VAL B 1 118 ? -0.762 -15.664 -5.914 1 96.81 118 VAL B N 1
ATOM 1863 C CA . VAL B 1 118 ? -0.613 -16.641 -6.988 1 96.81 118 VAL B CA 1
ATOM 1864 C C . VAL B 1 118 ? 0.477 -16.172 -7.957 1 96.81 118 VAL B C 1
ATOM 1866 O O . VAL B 1 118 ? 0.279 -15.227 -8.719 1 96.81 118 VAL B O 1
ATOM 1869 N N . LEU B 1 119 ? 1.575 -16.875 -7.906 1 97.69 119 LEU B N 1
ATOM 1870 C CA . LEU B 1 119 ? 2.697 -16.578 -8.789 1 97.69 119 LEU B CA 1
ATOM 1871 C C . LEU B 1 119 ? 2.594 -17.375 -10.086 1 97.69 119 LEU B C 1
ATOM 1873 O O . LEU B 1 119 ? 2.705 -18.609 -10.062 1 97.69 119 LEU B O 1
ATOM 1877 N N . VAL B 1 120 ? 2.387 -16.641 -11.141 1 97.38 120 VAL B N 1
ATOM 1878 C CA . VAL B 1 120 ? 2.236 -17.281 -12.438 1 97.38 120 VAL B CA 1
ATOM 1879 C C . VAL B 1 120 ? 3.6 -17.375 -13.125 1 97.38 120 VAL B C 1
ATOM 1881 O O . VAL B 1 120 ? 4.227 -16.359 -13.43 1 97.38 120 VAL B O 1
ATOM 1884 N N . VAL B 1 121 ? 4.02 -18.625 -13.258 1 94.62 121 VAL B N 1
ATOM 1885 C CA . VAL B 1 121 ? 5.328 -18.859 -13.859 1 94.62 121 VAL B CA 1
ATOM 1886 C C . VAL B 1 121 ? 5.152 -19.422 -15.273 1 94.62 121 VAL B C 1
ATOM 1888 O O . VAL B 1 121 ? 4.223 -20.172 -15.539 1 94.62 121 VAL B O 1
ATOM 1891 N N . ARG B 1 122 ? 5.715 -18.609 -16.25 1 80.31 122 ARG B N 1
ATOM 1892 C CA . ARG B 1 122 ? 5.645 -19.109 -17.609 1 80.31 122 ARG B CA 1
ATOM 1893 C C . ARG B 1 122 ? 6.77 -20.109 -17.891 1 80.31 122 ARG B C 1
ATOM 1895 O O . ARG B 1 122 ? 7.918 -19.875 -17.5 1 80.31 122 ARG B O 1
ATOM 1902 N N . LYS B 1 123 ? 6.297 -21.344 -18.312 1 62.59 123 LYS B N 1
ATOM 1903 C CA . LYS B 1 123 ? 7.242 -22.297 -18.906 1 62.59 123 LYS B CA 1
ATOM 1904 C C . LYS B 1 123 ? 7.766 -21.797 -20.234 1 62.59 123 LYS B C 1
ATOM 1906 O O . LYS B 1 123 ? 7.059 -21.094 -20.969 1 62.59 123 LYS B O 1
#

Nearest PDB structures (foldseek):
  2g40-assembly1_A-2  TM=7.252E-01  e=1.036E-05  Deinococcus radiodurans
  2g40-assembly1_A-2  TM=7.251E-01  e=1.245E-05  Deinococcus radiodurans

pLDDT: mean 84.65, std 18.89, range [29.56, 98.5]